Protein AF-0000000087423429 (afdb_homodimer)

Sequence (320 aa):
METHLPKSTPQPPASRRAEEPRLLDHVLVAVASDEDARQTCRVVLESVGSQLGSVTVVTVIPRYRQWSDSLPSDYRLENAYATLHVACGLLEDAGIDVEVSIEQSSNTSRAIHELAERIDASAIIFTPRSANRLVDFLAGDTTWSLVKKSSRPVLVLPLAMETHLPKSTPQPPASRRAEEPRLLDHVLVAVASDEDARQTCRVVLESVGSQLGSVTVVTVIPRYRQWSDSLPSDYRLENAYATLHVACGLLEDAGIDVEVSIEQSSNTSRAIHELAERIDASAIIFTPRSANRLVDFLAGDTTWSLVKKSSRPVLVLPLA

Radius of gyration: 24.64 Å; Cα contacts (8 Å, |Δi|>4): 507; chains: 2; bounding box: 74×77×88 Å

InterPro domains:
  IPR006016 UspA [PF00582] (25-158)
  IPR014729 Rossmann-like alpha/beta/alpha sandwich fold [G3DSA:3.40.50.620] (13-157)

Organism: Persicimonas caeni (NCBI:txid2292766)

Solvent-accessible surface area (backbone atoms only — not comparable to full-atom values): 18146 Å² total; per-residue (Å²): 134,84,78,74,72,77,76,77,70,76,70,71,72,75,67,74,68,78,69,73,79,47,51,41,42,34,26,32,35,54,35,84,38,54,69,45,16,53,52,40,50,50,45,43,49,70,48,43,43,91,62,49,46,33,38,34,40,35,34,66,43,78,43,60,72,84,63,68,80,64,61,75,52,73,60,56,54,48,50,50,51,51,19,49,48,54,34,46,52,58,42,42,74,72,70,39,50,72,46,76,47,81,44,77,28,73,45,59,38,59,51,52,52,53,49,35,58,74,69,60,37,42,20,39,34,37,48,69,76,81,62,85,75,75,86,50,77,61,64,53,67,43,65,50,41,46,57,66,67,28,89,44,37,27,38,35,36,39,79,130,135,82,80,74,72,77,75,78,71,77,69,70,72,76,67,75,68,79,70,73,77,47,52,41,43,34,26,33,35,54,38,84,37,54,71,45,16,54,52,41,50,50,44,42,49,72,47,42,43,91,64,50,46,35,38,35,37,36,36,66,44,77,42,59,79,83,70,73,80,77,77,65,58,56,59,53,46,49,50,50,51,52,19,48,49,54,33,46,50,59,44,44,72,72,68,38,50,72,46,77,47,80,44,79,27,72,45,60,37,57,50,52,52,52,48,34,58,75,70,60,37,41,21,39,34,36,49,68,75,79,64,83,77,76,84,46,77,61,60,54,67,42,66,51,41,46,58,67,67,28,88,43,36,26,38,35,35,38,79,130

pLDDT: mean 81.66, std 21.54, range [35.78, 98.88]

Nearest PDB structures (foldseek):
  4r2l-assembly1_B-2  TM=7.312E-01  e=1.554E-06  Salmonella enterica subsp. enterica serovar Typhimurium str. LT2
  5ahw-assembly2_D  TM=7.612E-01  e=1.659E-06  Mycolicibacterium smegmatis MC2 155
  5ahw-assembly3_E  TM=7.490E-01  e=4.422E-06  Mycolicibacterium smegmatis MC2 155
  3cis-assembly4_G  TM=7.522E-01  e=2.717E-04  Mycobacterium tuberculosis
  2jax-assembly1_A-2  TM=6.619E-01  e=7.243E-04  Mycobacterium tuberculosis H37Rv

Foldseek 3Di:
DPPPPPDDDPDPPPPPPPPPDDLQQEEEEEAEALVQLVQQLVQCCVPCLVPHRAYEYEYEDEDDVVVPPDDPPPVSVVRRVVSVVSNCVSSVVSVHHYHYYYHYYNQGQVRSQVVCVVVVHQEYEGEQDPDPPPPCPVSDPRVCCNPPVHPHHYHYTYGD/DPPPPPDDDPDPPPPPPPPPDDLQQEEEEEAEALVQLVQQLVQCCVPCLVPHRAYEYEYEDEDDVVVPDDDVVVVSVVRRVVSVVNNCVSSVVSVHHYHYYYHYYNQGQVRSQVVCVVVVHQEYEGEQDPDPPPPCPVSDPRVCCNPPVHPHHYHYTYGD

Secondary structure (DSSP, 8-state):
----------------------TTSEEEEE--SHHHHHHHHHHHHHHHGGG--EEEEEEEEE--SSS-SS-S-HHHHHHHHHHHHHHHHHHHHTT-EEEEEEEEES-HHHHHHHHHHHTT-SEEEEPPP---SSS--S--HHHHHHHHS-SS-EEEPPP-/----------------------TTSEEEEE--SHHHHHHHHHHHHHHHGGG--EEEEEEEEE--SS--SSSHHHHHHHHHHHHHHHHHHHHHHTT-EEEEEEEEES-HHHHHHHHHHHTT-SEEEEPPP---SSS--S--HHHHHHHHS-SS-EEEPPP-

Structure (mmCIF, N/CA/C/O backbone):
data_AF-0000000087423429-model_v1
#
loop_
_entity.id
_entity.type
_entity.pdbx_description
1 polymer 'Universal stress protein'
#
loop_
_atom_site.group_PDB
_atom_site.id
_atom_site.type_symbol
_atom_site.label_atom_id
_atom_site.label_alt_id
_atom_site.label_comp_id
_atom_site.label_asym_id
_atom_site.label_entity_id
_atom_site.label_seq_id
_atom_site.pdbx_PDB_ins_code
_atom_site.Cartn_x
_atom_site.Cartn_y
_atom_site.Cartn_z
_atom_site.occupancy
_atom_site.B_iso_or_equiv
_atom_site.auth_seq_id
_atom_site.auth_comp_id
_atom_site.auth_asym_id
_atom_site.auth_atom_id
_atom_site.pdbx_PDB_model_num
ATOM 1 N N . MET A 1 1 ? 39.312 -9.609 58.344 1 35.78 1 MET A N 1
ATOM 2 C CA . MET A 1 1 ? 39.406 -8.953 57.031 1 35.78 1 MET A CA 1
ATOM 3 C C . MET A 1 1 ? 38.344 -9.453 56.062 1 35.78 1 MET A C 1
ATOM 5 O O . MET A 1 1 ? 38.438 -10.578 55.562 1 35.78 1 MET A O 1
ATOM 9 N N . GLU A 1 2 ? 37.094 -9.102 56.312 1 43.5 2 GLU A N 1
ATOM 10 C CA . GLU A 1 2 ? 35.875 -9.531 55.594 1 43.5 2 GLU A CA 1
ATOM 11 C C . GLU A 1 2 ? 35.875 -9.055 54.156 1 43.5 2 GLU A C 1
ATOM 13 O O . GLU A 1 2 ? 36.062 -7.867 53.875 1 43.5 2 GLU A O 1
ATOM 18 N N . THR A 1 3 ? 36.344 -9.852 53.219 1 43.25 3 THR A N 1
ATOM 19 C CA . THR A 1 3 ? 36.375 -9.656 51.75 1 43.25 3 THR A CA 1
ATOM 20 C C . THR A 1 3 ? 34.969 -9.359 51.219 1 43.25 3 THR A C 1
ATOM 22 O O . THR A 1 3 ? 34.062 -10.211 51.312 1 43.25 3 THR A O 1
ATOM 25 N N . HIS A 1 4 ? 34.469 -8.109 51.406 1 42.66 4 HIS A N 1
ATOM 26 C CA . HIS A 1 4 ? 33.219 -7.734 50.75 1 42.66 4 HIS A CA 1
ATOM 27 C C . HIS A 1 4 ? 33.25 -8.016 49.25 1 42.66 4 HIS A C 1
ATOM 29 O O . HIS A 1 4 ? 34.188 -7.566 48.562 1 42.66 4 HIS A O 1
ATOM 35 N N . LEU A 1 5 ? 32.812 -9.188 48.812 1 46.5 5 LEU A N 1
ATOM 36 C CA . LEU A 1 5 ? 32.625 -9.383 47.375 1 46.5 5 LEU A CA 1
ATOM 37 C C . LEU A 1 5 ? 31.922 -8.188 46.75 1 46.5 5 LEU A C 1
ATOM 39 O O . LEU A 1 5 ? 30.953 -7.672 47.281 1 46.5 5 LEU A O 1
ATOM 43 N N . PRO A 1 6 ? 32.656 -7.473 45.844 1 46.06 6 PRO A N 1
ATOM 44 C CA . PRO A 1 6 ? 32.031 -6.297 45.219 1 46.06 6 PRO A CA 1
ATOM 45 C C . PRO A 1 6 ? 30.625 -6.582 44.719 1 46.06 6 PRO A C 1
ATOM 47 O O . PRO A 1 6 ? 30.312 -7.719 44.344 1 46.06 6 PRO A O 1
ATOM 50 N N . LYS A 1 7 ? 29.625 -5.812 45.219 1 44.66 7 LYS A N 1
ATOM 51 C CA . LYS A 1 7 ? 28.25 -5.84 44.719 1 44.66 7 LYS A CA 1
ATOM 52 C C . LYS A 1 7 ? 28.219 -5.852 43.188 1 44.66 7 LYS A C 1
ATOM 54 O O . LYS A 1 7 ? 28.984 -5.129 42.531 1 44.66 7 LYS A O 1
ATOM 59 N N . SER A 1 8 ? 27.75 -7 42.562 1 45 8 SER A N 1
ATOM 60 C CA . SER A 1 8 ? 27.547 -7.07 41.094 1 45 8 SER A CA 1
ATOM 61 C C . SER A 1 8 ? 26.812 -5.832 40.594 1 45 8 SER A C 1
ATOM 63 O O . SER A 1 8 ? 25.859 -5.359 41.219 1 45 8 SER A O 1
ATOM 65 N N . THR A 1 9 ? 27.469 -4.914 39.938 1 47.78 9 THR A N 1
ATOM 66 C CA . THR A 1 9 ? 26.844 -3.779 39.281 1 47.78 9 THR A CA 1
ATOM 67 C C . THR A 1 9 ? 25.594 -4.223 38.5 1 47.78 9 THR A C 1
ATOM 69 O O . THR A 1 9 ? 25.625 -5.215 37.781 1 47.78 9 THR A O 1
ATOM 72 N N . PRO A 1 10 ? 24.438 -3.785 38.969 1 44.25 10 PRO A N 1
ATOM 73 C CA . PRO A 1 10 ? 23.25 -4.168 38.219 1 44.25 10 PRO A CA 1
ATOM 74 C C . PRO A 1 10 ? 23.453 -4.066 36.719 1 44.25 10 PRO A C 1
ATOM 76 O O . PRO A 1 10 ? 24.156 -3.168 36.25 1 44.25 10 PRO A O 1
ATOM 79 N N . GLN A 1 11 ? 23.531 -5.203 36 1 45.66 11 GLN A N 1
ATOM 80 C CA . GLN A 1 11 ? 23.562 -5.152 34.531 1 45.66 11 GLN A CA 1
ATOM 81 C C . GLN A 1 11 ? 22.547 -4.137 34 1 45.66 11 GLN A C 1
ATOM 83 O O . GLN A 1 11 ? 21.438 -4.012 34.531 1 45.66 11 GLN A O 1
ATOM 88 N N . PRO A 1 12 ? 23.062 -3.053 33.375 1 40.84 12 PRO A N 1
ATOM 89 C CA . PRO A 1 12 ? 22.031 -2.162 32.844 1 40.84 12 PRO A CA 1
ATOM 90 C C . PRO A 1 12 ? 20.828 -2.922 32.281 1 40.84 12 PRO A C 1
ATOM 92 O O . PRO A 1 12 ? 20.953 -4.09 31.891 1 40.84 12 PRO A O 1
ATOM 95 N N . PRO A 1 13 ? 19.594 -2.518 32.656 1 38.75 13 PRO A N 1
ATOM 96 C CA . PRO A 1 13 ? 18.453 -3.25 32.094 1 38.75 13 PRO A CA 1
ATOM 97 C C . PRO A 1 13 ? 18.688 -3.678 30.641 1 38.75 13 PRO A C 1
ATOM 99 O O . PRO A 1 13 ? 19.453 -3.027 29.922 1 38.75 13 PRO A O 1
ATOM 102 N N . ALA A 1 14 ? 18.594 -5.004 30.422 1 39.06 14 ALA A N 1
ATOM 103 C CA . ALA A 1 14 ? 18.641 -5.496 29.062 1 39.06 14 ALA A CA 1
ATOM 104 C C . ALA A 1 14 ? 18.125 -4.445 28.078 1 39.06 14 ALA A C 1
ATOM 106 O O . ALA A 1 14 ? 17.109 -3.787 28.344 1 39.06 14 ALA A O 1
ATOM 107 N N . SER A 1 15 ? 18.969 -3.639 27.406 1 38 15 SER A N 1
ATOM 108 C CA . SER A 1 15 ? 18.594 -2.707 26.344 1 38 15 SER A CA 1
ATOM 109 C C . SER A 1 15 ? 17.234 -3.078 25.734 1 38 15 SER A C 1
ATOM 111 O O . SER A 1 15 ? 16.953 -4.258 25.531 1 38 15 SER A O 1
ATOM 113 N N . ARG A 1 16 ? 16.094 -2.498 26.031 1 37.94 16 ARG A N 1
ATOM 114 C CA . ARG A 1 16 ? 14.883 -2.787 25.266 1 37.94 16 ARG A CA 1
ATOM 115 C C . ARG A 1 16 ? 15.219 -3.377 23.906 1 37.94 16 ARG A C 1
ATOM 117 O O . ARG A 1 16 ? 15.977 -2.785 23.141 1 37.94 16 ARG A O 1
ATOM 124 N N . ARG A 1 17 ? 15.586 -4.547 23.734 1 37.22 17 ARG A N 1
ATOM 125 C CA . ARG A 1 17 ? 15.797 -5.098 22.391 1 37.22 17 ARG A CA 1
ATOM 126 C C . ARG A 1 17 ? 15.117 -4.238 21.328 1 37.22 17 ARG A C 1
ATOM 128 O O . ARG A 1 17 ? 13.922 -3.936 21.438 1 37.22 17 ARG A O 1
ATOM 135 N N . ALA A 1 18 ? 15.68 -3.205 20.703 1 45.62 18 ALA A N 1
ATOM 136 C CA . ALA A 1 18 ? 15.18 -2.367 19.625 1 45.62 18 ALA A CA 1
ATOM 137 C C . ALA A 1 18 ? 14 -3.027 18.906 1 45.62 18 ALA A C 1
ATOM 139 O O . ALA A 1 18 ? 14.141 -4.105 18.328 1 45.62 18 ALA A O 1
ATOM 140 N N . GLU A 1 19 ? 12.805 -3.115 19.609 1 59.56 19 GLU A N 1
ATOM 141 C CA . GLU A 1 19 ? 11.594 -3.689 19.031 1 59.56 19 GLU A CA 1
ATOM 142 C C . GLU A 1 19 ? 11.539 -3.457 17.531 1 59.56 19 GLU A C 1
ATOM 144 O O . GLU A 1 19 ? 11.961 -2.406 17.047 1 59.56 19 GLU A O 1
ATOM 149 N N . GLU A 1 20 ? 11.695 -4.426 16.797 1 66.31 20 GLU A N 1
ATOM 150 C CA . GLU A 1 20 ? 11.664 -4.34 15.344 1 66.31 20 GLU A CA 1
ATOM 151 C C . GLU A 1 20 ? 10.5 -3.477 14.867 1 66.31 20 GLU A C 1
ATOM 153 O O . GLU A 1 20 ? 9.375 -3.627 15.344 1 66.31 20 GLU A O 1
ATOM 158 N N . PRO A 1 21 ? 10.883 -2.365 14.336 1 76.19 21 PRO A N 1
ATOM 159 C CA . PRO A 1 21 ? 9.812 -1.501 13.828 1 76.19 21 PRO A CA 1
ATOM 160 C C . PRO A 1 21 ? 8.758 -2.271 13.047 1 76.19 21 PRO A C 1
ATOM 162 O O . PRO A 1 21 ? 9.086 -3.166 12.266 1 76.19 21 PRO A O 1
ATOM 165 N N . ARG A 1 22 ? 7.484 -2.055 13.469 1 89 22 ARG A N 1
ATOM 166 C CA . ARG A 1 22 ? 6.348 -2.666 12.781 1 89 22 ARG A CA 1
ATOM 167 C C . ARG A 1 22 ? 5.758 -1.717 11.742 1 89 22 ARG A C 1
ATOM 169 O O . ARG A 1 22 ? 5.848 -0.496 11.891 1 89 22 ARG A O 1
ATOM 176 N N . LEU A 1 23 ? 5.102 -2.236 10.742 1 94.69 23 LEU A N 1
ATOM 177 C CA . LEU A 1 23 ? 4.535 -1.523 9.602 1 94.69 23 LEU A CA 1
ATOM 178 C C . LEU A 1 23 ? 3.553 -0.45 10.062 1 94.69 23 LEU A C 1
ATOM 180 O O . LEU A 1 23 ? 3.49 0.632 9.477 1 94.69 23 LEU A O 1
ATOM 184 N N . LEU A 1 24 ? 2.832 -0.73 11.234 1 96.81 24 LEU A N 1
ATOM 185 C CA . LEU A 1 24 ? 1.729 0.147 11.609 1 96.81 24 LEU A CA 1
ATOM 186 C C . LEU A 1 24 ? 2.004 0.82 12.953 1 96.81 24 LEU A C 1
ATOM 188 O O . LEU A 1 24 ? 1.072 1.238 13.648 1 96.81 24 LEU A O 1
ATOM 192 N N . ASP A 1 25 ? 3.242 0.95 13.281 1 96.38 25 ASP A N 1
ATOM 193 C CA . ASP A 1 25 ? 3.604 1.552 14.562 1 96.38 25 ASP A CA 1
ATOM 194 C C . ASP A 1 25 ? 3.277 3.045 14.578 1 96.38 25 ASP A C 1
ATOM 196 O O . ASP A 1 25 ? 2.617 3.531 15.5 1 96.38 25 ASP A O 1
ATOM 200 N N . HIS A 1 26 ? 3.807 3.74 13.68 1 97.88 26 HIS A N 1
ATOM 201 C CA . HIS A 1 26 ? 3.521 5.156 13.461 1 97.88 26 HIS A CA 1
ATOM 202 C C . HIS A 1 26 ? 3.332 5.457 11.984 1 97.88 26 HIS A C 1
ATOM 204 O O . HIS A 1 26 ? 4.305 5.5 11.227 1 97.88 26 HIS A O 1
ATOM 210 N N . VAL A 1 27 ? 2.098 5.742 11.656 1 98.56 27 VAL A N 1
ATOM 211 C CA . VAL A 1 27 ? 1.812 5.871 10.227 1 98.56 27 VAL A CA 1
ATOM 212 C C . VAL A 1 27 ? 1.405 7.309 9.914 1 98.56 27 VAL A C 1
ATOM 214 O O . VAL A 1 27 ? 0.917 8.031 10.781 1 98.56 27 VAL A O 1
ATOM 217 N N . LEU A 1 28 ? 1.693 7.684 8.672 1 98.81 28 LEU A N 1
ATOM 218 C CA . LEU A 1 28 ? 1.239 8.953 8.125 1 98.81 28 LEU A CA 1
ATOM 219 C C . LEU A 1 28 ? 0.021 8.758 7.227 1 98.81 28 LEU A C 1
ATOM 221 O O . LEU A 1 28 ? 0.087 8.039 6.23 1 98.81 28 LEU A O 1
ATOM 225 N N . VAL A 1 29 ? -1.052 9.398 7.629 1 98.75 29 VAL A N 1
ATOM 226 C CA . VAL A 1 29 ? -2.281 9.328 6.844 1 98.75 29 VAL A CA 1
ATOM 227 C C . VAL A 1 29 ? -2.51 10.648 6.117 1 98.75 29 VAL A C 1
ATOM 229 O O . VAL A 1 29 ? -2.574 11.703 6.75 1 98.75 29 VAL A O 1
ATOM 232 N N . ALA A 1 30 ? -2.635 10.57 4.812 1 98.19 30 ALA A N 1
ATOM 233 C CA . ALA A 1 30 ? -2.85 11.766 4.008 1 98.19 30 ALA A CA 1
ATOM 234 C C . ALA A 1 30 ? -4.32 11.922 3.631 1 98.19 30 ALA A C 1
ATOM 236 O O . ALA A 1 30 ? -4.934 10.984 3.105 1 98.19 30 ALA A O 1
ATOM 237 N N . VAL A 1 31 ? -4.84 13.102 3.859 1 96.88 31 VAL A N 1
ATOM 238 C CA . VAL A 1 31 ? -6.223 13.406 3.5 1 96.88 31 VAL A CA 1
ATOM 239 C C . VAL A 1 31 ? -6.285 14.766 2.807 1 96.88 31 VAL A C 1
ATOM 241 O O . VAL A 1 31 ? -5.461 15.648 3.074 1 96.88 31 VAL A O 1
ATOM 244 N N . ALA A 1 32 ? -7.316 14.945 1.943 1 92.81 32 ALA A N 1
ATOM 245 C CA . ALA A 1 32 ? -7.312 16.141 1.09 1 92.81 32 ALA A CA 1
ATOM 246 C C . ALA A 1 32 ? -8.539 17 1.348 1 92.81 32 ALA A C 1
ATOM 248 O O . ALA A 1 32 ? -8.555 18.188 1.015 1 92.81 32 ALA A O 1
ATOM 249 N N . SER A 1 33 ? -9.578 16.453 1.822 1 93.88 33 SER A N 1
ATOM 250 C CA . SER A 1 33 ? -10.844 17.141 2.084 1 93.88 33 SER A CA 1
ATOM 251 C C . SER A 1 33 ? -11.594 16.5 3.238 1 93.88 33 SER A C 1
ATOM 253 O O . SER A 1 33 ? -11.219 15.422 3.709 1 93.88 33 SER A O 1
ATOM 255 N N . ASP A 1 34 ? -12.617 17.172 3.672 1 95.88 34 ASP A N 1
ATOM 256 C CA . ASP A 1 34 ? -13.453 16.609 4.727 1 95.88 34 ASP A CA 1
ATOM 257 C C . ASP A 1 34 ? -14.016 15.25 4.316 1 95.88 34 ASP A C 1
ATOM 259 O O . ASP A 1 34 ? -14.008 14.305 5.109 1 95.88 34 ASP A O 1
ATOM 263 N N . GLU A 1 35 ? -14.562 15.188 3.105 1 94 35 GLU A N 1
ATOM 264 C CA . GLU A 1 35 ? -15.109 13.938 2.596 1 94 35 GLU A CA 1
ATOM 265 C C . GLU A 1 35 ? -14.039 12.852 2.531 1 94 35 GLU A C 1
ATOM 267 O O . GLU A 1 35 ? -14.281 11.711 2.934 1 94 35 GLU A O 1
ATOM 272 N N . ASP A 1 36 ? -12.93 13.242 2.086 1 93.94 36 ASP A N 1
ATOM 273 C CA . ASP A 1 36 ? -11.812 12.312 2.014 1 93.94 36 ASP A CA 1
ATOM 274 C C . ASP A 1 36 ? -11.391 11.852 3.408 1 93.94 36 ASP A C 1
ATOM 276 O O . ASP A 1 36 ? -11.094 10.672 3.613 1 93.94 36 ASP A O 1
ATOM 280 N N . ALA A 1 37 ? -11.336 12.758 4.297 1 96.69 37 ALA A N 1
ATOM 281 C CA . ALA A 1 37 ? -10.977 12.43 5.676 1 96.69 37 ALA A CA 1
ATOM 282 C C . ALA A 1 37 ? -11.938 11.398 6.262 1 96.69 37 ALA A C 1
ATOM 284 O O . ALA A 1 37 ? -11.508 10.422 6.879 1 96.69 37 ALA A O 1
ATOM 285 N N . ARG A 1 38 ? -13.195 11.586 6.09 1 96.75 38 ARG A N 1
ATOM 286 C CA . ARG A 1 38 ? -14.195 10.648 6.605 1 96.75 38 ARG A CA 1
ATOM 287 C C . ARG A 1 38 ? -14.023 9.266 5.988 1 96.75 38 ARG A C 1
ATOM 289 O O . ARG A 1 38 ? -14.008 8.258 6.699 1 96.75 38 ARG A O 1
ATOM 296 N N . GLN A 1 39 ? -13.867 9.305 4.723 1 94.38 39 GLN A N 1
ATOM 297 C CA . GLN A 1 39 ? -13.742 8.031 4.012 1 94.38 39 GLN A CA 1
ATOM 298 C C . GLN A 1 39 ? -12.453 7.309 4.398 1 94.38 39 GLN A C 1
ATOM 300 O O . GLN A 1 39 ? -12.477 6.117 4.707 1 94.38 39 GLN A O 1
ATOM 305 N N . THR A 1 40 ? -11.383 8.023 4.34 1 96.56 40 THR A N 1
ATOM 306 C CA . THR A 1 40 ? -10.078 7.434 4.629 1 96.56 40 THR A CA 1
ATOM 307 C C . THR A 1 40 ? -10.016 6.93 6.066 1 96.56 40 THR A C 1
ATOM 309 O O . THR A 1 40 ? -9.602 5.797 6.316 1 96.56 40 THR A O 1
ATOM 312 N N . CYS A 1 41 ? -10.484 7.707 7.008 1 97.56 41 CYS A N 1
ATOM 313 C CA . CYS A 1 41 ? -10.414 7.305 8.406 1 97.56 41 CYS A CA 1
ATOM 314 C C . CYS A 1 41 ? -11.328 6.113 8.68 1 97.56 41 CYS A C 1
ATOM 316 O O . CYS A 1 41 ? -10.977 5.223 9.461 1 97.56 41 CYS A O 1
ATOM 318 N N . ARG A 1 42 ? -12.445 6.09 8.062 1 96 42 ARG A N 1
ATOM 319 C CA . ARG A 1 42 ? -13.328 4.934 8.211 1 96 42 ARG A CA 1
ATOM 320 C C . ARG A 1 42 ? -12.633 3.656 7.746 1 96 42 ARG A C 1
ATOM 322 O O . ARG A 1 42 ? -12.648 2.646 8.453 1 96 42 ARG A O 1
ATOM 329 N N . VAL A 1 43 ? -12.07 3.695 6.594 1 95.31 43 VAL A N 1
ATOM 330 C CA . VAL A 1 43 ? -11.445 2.494 6.043 1 95.31 43 VAL A CA 1
ATOM 331 C C . VAL A 1 43 ? -10.195 2.145 6.848 1 95.31 43 VAL A C 1
ATOM 333 O O . VAL A 1 43 ? -9.883 0.967 7.039 1 95.31 43 VAL A O 1
ATOM 336 N N . VAL A 1 44 ? -9.461 3.139 7.293 1 97.12 44 VAL A N 1
ATOM 337 C CA . VAL A 1 44 ? -8.328 2.893 8.172 1 97.12 44 VAL A CA 1
ATOM 338 C C . VAL A 1 44 ? -8.789 2.107 9.398 1 97.12 44 VAL A C 1
ATOM 340 O O . VAL A 1 44 ? -8.188 1.091 9.758 1 97.12 44 VAL A O 1
ATOM 343 N N . LEU A 1 45 ? -9.836 2.549 10.008 1 96.25 45 LEU A N 1
ATOM 344 C CA . LEU A 1 45 ? -10.336 1.91 11.219 1 96.25 45 LEU A CA 1
ATOM 345 C C . LEU A 1 45 ? -10.836 0.5 10.922 1 96.25 45 LEU A C 1
ATOM 347 O O . LEU A 1 45 ? -10.609 -0.421 11.711 1 96.25 45 LEU A O 1
ATOM 351 N N . GLU A 1 46 ? -11.461 0.34 9.789 1 93.12 46 GLU A N 1
ATOM 352 C CA . GLU A 1 46 ? -11.984 -0.964 9.398 1 93.12 46 GLU A CA 1
ATOM 353 C C . GLU A 1 46 ? -10.859 -1.93 9.039 1 93.12 46 GLU A C 1
ATOM 355 O O . GLU A 1 46 ? -10.953 -3.129 9.312 1 93.12 46 GLU A O 1
ATOM 360 N N . SER A 1 47 ? -9.836 -1.412 8.477 1 93.62 47 SER A N 1
ATOM 361 C CA . SER A 1 47 ? -8.812 -2.268 7.887 1 93.62 47 SER A CA 1
ATOM 362 C C . SER A 1 47 ? -7.672 -2.52 8.867 1 93.62 47 SER A C 1
ATOM 364 O O . SER A 1 47 ? -7.129 -3.625 8.922 1 93.62 47 SER A O 1
ATOM 366 N N . VAL A 1 48 ? -7.312 -1.428 9.633 1 94.88 48 VAL A N 1
ATOM 367 C CA . VAL A 1 48 ? -6.082 -1.599 10.391 1 94.88 48 VAL A CA 1
ATOM 368 C C . VAL A 1 48 ? -6.23 -0.95 11.766 1 94.88 48 VAL A C 1
ATOM 370 O O . VAL A 1 48 ? -5.266 -0.87 12.531 1 94.88 48 VAL A O 1
ATOM 373 N N . GLY A 1 49 ? -7.332 -0.526 12.117 1 94.12 49 GLY A N 1
ATOM 374 C CA . GLY A 1 49 ? -7.539 0.254 13.328 1 94.12 49 GLY A CA 1
ATOM 375 C C . GLY A 1 49 ? -6.977 -0.41 14.57 1 94.12 49 GLY A C 1
ATOM 376 O O . GLY A 1 49 ? -6.293 0.234 15.367 1 94.12 49 GLY A O 1
ATOM 377 N N . SER A 1 50 ? -7.168 -1.679 14.695 1 91.81 50 SER A N 1
ATOM 378 C CA . SER A 1 50 ? -6.785 -2.41 15.898 1 91.81 50 SER A CA 1
ATOM 379 C C . SER A 1 50 ? -5.285 -2.682 15.93 1 91.81 50 SER A C 1
ATOM 381 O O . SER A 1 50 ? -4.738 -3.062 16.969 1 91.81 50 SER A O 1
ATOM 383 N N . GLN A 1 51 ? -4.719 -2.445 14.859 1 93.75 51 GLN A N 1
ATOM 384 C CA . GLN A 1 51 ? -3.299 -2.758 14.742 1 93.75 51 GLN A CA 1
ATOM 385 C C . GLN A 1 51 ? -2.453 -1.489 14.789 1 93.75 51 GLN A C 1
ATOM 387 O O . GLN A 1 51 ? -1.223 -1.559 14.836 1 93.75 51 GLN A O 1
ATOM 392 N N . LEU A 1 52 ? -3.092 -0.356 14.805 1 95.19 52 LEU A N 1
ATOM 393 C CA . LEU A 1 52 ? -2.383 0.911 14.656 1 95.19 52 LEU A CA 1
ATOM 394 C C . LEU A 1 52 ? -1.76 1.338 15.984 1 95.19 52 LEU A C 1
ATOM 396 O O . LEU A 1 52 ? -2.385 1.209 17.031 1 95.19 52 LEU A O 1
ATOM 400 N N . GLY A 1 53 ? -0.519 1.78 15.938 1 95.81 53 GLY A N 1
ATOM 401 C CA . GLY A 1 53 ? 0.069 2.463 17.078 1 95.81 53 GLY A CA 1
ATOM 402 C C . GLY A 1 53 ? -0.351 3.918 17.188 1 95.81 53 GLY A C 1
ATOM 403 O O . GLY A 1 53 ? -1.369 4.23 17.797 1 95.81 53 GLY A O 1
ATOM 404 N N . SER A 1 54 ? 0.356 4.785 16.484 1 97.81 54 SER A N 1
ATOM 405 C CA . SER A 1 54 ? 0.018 6.203 16.422 1 97.81 54 SER A CA 1
ATOM 406 C C . SER A 1 54 ? -0.13 6.676 14.984 1 97.81 54 SER A C 1
ATOM 408 O O . SER A 1 54 ? 0.375 6.035 14.062 1 97.81 54 SER A O 1
ATOM 410 N N . VAL A 1 55 ? -0.827 7.793 14.883 1 98.62 55 VAL A N 1
ATOM 411 C CA . VAL A 1 55 ? -1.117 8.289 13.539 1 98.62 55 VAL A CA 1
ATOM 412 C C . VAL A 1 55 ? -0.798 9.781 13.461 1 98.62 55 VAL A C 1
ATOM 414 O O . VAL A 1 55 ? -1.126 10.539 14.383 1 98.62 55 VAL A O 1
ATOM 417 N N . THR A 1 56 ? -0.111 10.164 12.461 1 98.88 56 THR A N 1
ATOM 418 C CA . THR A 1 56 ? -0.078 11.555 12.039 1 98.88 56 THR A CA 1
ATOM 419 C C . THR A 1 56 ? -0.935 11.758 10.789 1 98.88 56 THR A C 1
ATOM 421 O O . THR A 1 56 ? -0.754 11.07 9.789 1 98.88 56 THR A O 1
ATOM 424 N N . VAL A 1 57 ? -1.87 12.688 10.883 1 98.88 57 VAL A N 1
ATOM 425 C CA . VAL A 1 57 ? -2.691 13.031 9.727 1 98.88 57 VAL A CA 1
ATOM 426 C C . VAL A 1 57 ? -2.164 14.312 9.086 1 98.88 57 VAL A C 1
ATOM 428 O O . VAL A 1 57 ? -1.87 15.289 9.781 1 98.88 57 VAL A O 1
ATOM 431 N N . VAL A 1 58 ? -2.088 14.234 7.719 1 98.69 58 VAL A N 1
ATOM 432 C CA . VAL A 1 58 ? -1.548 15.406 7.043 1 98.69 58 VAL A CA 1
ATOM 433 C C . VAL A 1 58 ? -2.496 15.844 5.934 1 98.69 58 VAL A C 1
ATOM 435 O O . VAL A 1 58 ? -3.102 15.008 5.258 1 98.69 58 VAL A O 1
ATOM 438 N N . THR A 1 59 ? -2.652 17.078 5.75 1 97.88 59 THR A N 1
ATOM 439 C CA . THR A 1 59 ? -3.232 17.703 4.562 1 97.88 59 THR A CA 1
ATOM 440 C C . THR A 1 59 ? -2.268 18.719 3.961 1 97.88 59 THR A C 1
ATOM 442 O O . THR A 1 59 ? -1.531 19.391 4.688 1 97.88 59 THR A O 1
ATOM 445 N N . VAL A 1 60 ? -2.258 18.797 2.648 1 95.75 60 VAL A N 1
ATOM 446 C CA . VAL A 1 60 ? -1.33 19.672 1.945 1 95.75 60 VAL A CA 1
ATOM 447 C C . VAL A 1 60 ? -2.1 20.812 1.268 1 95.75 60 VAL A C 1
ATOM 449 O O . VAL A 1 60 ? -3.037 20.562 0.505 1 95.75 60 VAL A O 1
ATOM 452 N N . ILE A 1 61 ? -1.731 22 1.557 1 93.06 61 ILE A N 1
ATOM 453 C CA . ILE A 1 61 ? -2.279 23.172 0.893 1 93.06 61 ILE A CA 1
ATOM 454 C C . ILE A 1 61 ? -1.399 23.547 -0.297 1 93.06 61 ILE A C 1
ATOM 456 O O . ILE A 1 61 ? -0.196 23.781 -0.143 1 93.06 61 ILE A O 1
ATOM 460 N N . PRO A 1 62 ? -1.991 23.578 -1.539 1 86.06 62 PRO A N 1
ATOM 461 C CA . PRO A 1 62 ? -1.187 23.969 -2.699 1 86.06 62 PRO A CA 1
ATOM 462 C C . PRO A 1 62 ? -0.633 25.391 -2.58 1 86.06 62 PRO A C 1
ATOM 464 O O . PRO A 1 62 ? -1.328 26.297 -2.098 1 86.06 62 PRO A O 1
ATOM 467 N N . ARG A 1 63 ? 0.687 25.453 -2.869 1 79.69 63 ARG A N 1
ATOM 468 C CA . ARG A 1 63 ? 1.34 26.75 -2.959 1 79.69 63 ARG A CA 1
ATOM 469 C C . ARG A 1 63 ? 1.506 27.188 -4.414 1 79.69 63 ARG A C 1
ATOM 471 O O . ARG A 1 63 ? 1.961 26.406 -5.25 1 79.69 63 ARG A O 1
ATOM 478 N N . TYR A 1 64 ? 0.625 28 -4.953 1 63.38 64 TYR A N 1
ATOM 479 C CA . TYR A 1 64 ? 0.862 28.516 -6.301 1 63.38 64 TYR A CA 1
ATOM 480 C C . TYR A 1 64 ? 1.882 29.641 -6.281 1 63.38 64 TYR A C 1
ATOM 482 O O . TYR A 1 64 ? 1.863 30.5 -5.387 1 63.38 64 TYR A O 1
ATOM 490 N N . ARG A 1 65 ? 3.209 29.359 -6.871 1 56.44 65 ARG A N 1
ATOM 491 C CA . ARG A 1 65 ? 4.25 30.375 -6.996 1 56.44 65 ARG A CA 1
ATOM 492 C C . ARG A 1 65 ? 3.645 31.75 -7.297 1 56.44 65 ARG A C 1
ATOM 494 O O . ARG A 1 65 ? 4.168 32.781 -6.852 1 56.44 65 ARG A O 1
ATOM 501 N N . GLN A 1 66 ? 2.898 31.703 -8.453 1 52.38 66 GLN A N 1
ATOM 502 C CA . GLN A 1 66 ? 2.645 33.062 -8.93 1 52.38 66 GLN A CA 1
ATOM 503 C C . GLN A 1 66 ? 1.978 33.906 -7.852 1 52.38 66 GLN A C 1
ATOM 505 O O . GLN A 1 66 ? 1.806 35.125 -8.023 1 52.38 66 GLN A O 1
ATOM 510 N N . TRP A 1 67 ? 0.965 33.406 -7.262 1 48.03 67 TRP A N 1
ATOM 511 C CA . TRP A 1 67 ? 0.344 34.375 -6.359 1 48.03 67 TRP A CA 1
ATOM 512 C C . TRP A 1 67 ? 1.138 34.5 -5.062 1 48.03 67 TRP A C 1
ATOM 514 O O . TRP A 1 67 ? 1.201 33.531 -4.277 1 48.03 67 TRP A O 1
ATOM 524 N N . SER A 1 68 ? 2.469 34.938 -5.219 1 46.03 68 SER A N 1
ATOM 525 C CA . SER A 1 68 ? 3.494 35.25 -4.234 1 46.03 68 SER A CA 1
ATOM 526 C C . SER A 1 68 ? 2.896 35.406 -2.84 1 46.03 68 SER A C 1
ATOM 528 O O . SER A 1 68 ? 3.434 34.844 -1.872 1 46.03 68 SER A O 1
ATOM 530 N N . ASP A 1 69 ? 2.51 36.688 -2.557 1 44.59 69 ASP A N 1
ATOM 531 C CA . ASP A 1 69 ? 2.354 37.406 -1.293 1 44.59 69 ASP A CA 1
ATOM 532 C C . ASP A 1 69 ? 1.211 36.844 -0.468 1 44.59 69 ASP A C 1
ATOM 534 O O . ASP A 1 69 ? 0.881 37.344 0.602 1 44.59 69 ASP A O 1
ATOM 538 N N . SER A 1 70 ? 0.091 36.344 -1.218 1 47.41 70 SER A N 1
ATOM 539 C CA . SER A 1 70 ? -1.047 36.281 -0.305 1 47.41 70 SER A CA 1
ATOM 540 C C . SER A 1 70 ? -1.002 35.031 0.564 1 47.41 70 SER A C 1
ATOM 542 O O . SER A 1 70 ? -0.626 33.969 0.094 1 47.41 70 SER A O 1
ATOM 544 N N . LEU A 1 71 ? -0.658 35.062 1.787 1 49.94 71 LEU A N 1
ATOM 545 C CA . LEU A 1 71 ? -0.931 34.125 2.869 1 49.94 71 LEU A CA 1
ATOM 546 C C . LEU A 1 71 ? -1.964 33.094 2.439 1 49.94 71 LEU A C 1
ATOM 548 O O . LEU A 1 71 ? -2.842 33.375 1.625 1 49.94 71 LEU A O 1
ATOM 552 N N . PRO A 1 72 ? -1.548 31.734 2.291 1 55.56 72 PRO A N 1
ATOM 553 C CA . PRO A 1 72 ? -2.713 30.859 2.104 1 55.56 72 PRO A CA 1
ATOM 554 C C . PRO A 1 72 ? -4.016 31.516 2.553 1 55.56 72 PRO A C 1
ATOM 556 O O . PRO A 1 72 ? -4.059 32.156 3.607 1 55.56 72 PRO A O 1
ATOM 559 N N . SER A 1 73 ? -4.902 31.906 1.538 1 62.66 73 SER A N 1
ATOM 560 C CA . SER A 1 73 ? -6.113 32.594 1.981 1 62.66 73 SER A CA 1
ATOM 561 C C . SER A 1 73 ? -6.676 31.953 3.248 1 62.66 73 SER A C 1
ATOM 563 O O . SER A 1 73 ? -6.488 30.766 3.486 1 62.66 73 SER A O 1
ATOM 565 N N . ASP A 1 74 ? -6.816 32.781 4.348 1 74.75 74 ASP A N 1
ATOM 566 C CA . ASP A 1 74 ? -7.52 32.438 5.586 1 74.75 74 ASP A CA 1
ATOM 567 C C . ASP A 1 74 ? -8.531 31.328 5.367 1 74.75 74 ASP A C 1
ATOM 569 O O . ASP A 1 74 ? -8.68 30.453 6.215 1 74.75 74 ASP A O 1
ATOM 573 N N . TYR A 1 75 ? -8.883 31.25 4.039 1 83.88 75 TYR A N 1
ATOM 574 C CA . TYR A 1 75 ? -9.93 30.266 3.773 1 83.88 75 TYR A CA 1
ATOM 575 C C . TYR A 1 75 ? -9.336 28.875 3.584 1 83.88 75 TYR A C 1
ATOM 577 O O . TYR A 1 75 ? -9.891 27.891 4.074 1 83.88 75 TYR A O 1
ATOM 585 N N . ARG A 1 76 ? -8.148 28.75 2.943 1 88.56 76 ARG A N 1
ATOM 586 C CA . ARG A 1 76 ? -7.531 27.453 2.721 1 88.56 76 ARG A CA 1
ATOM 587 C C . ARG A 1 76 ? -7.035 26.844 4.031 1 88.56 76 ARG A C 1
ATOM 589 O O . ARG A 1 76 ? -7.125 25.641 4.242 1 88.56 76 ARG A O 1
ATOM 596 N N . LEU A 1 77 ? -6.516 27.672 4.781 1 91.06 77 LEU A N 1
ATOM 597 C CA . LEU A 1 77 ? -6.059 27.234 6.09 1 91.06 77 LEU A CA 1
ATOM 598 C C . LEU A 1 77 ? -7.234 26.766 6.945 1 91.06 77 LEU A C 1
ATOM 600 O O . LEU A 1 77 ? -7.148 25.75 7.629 1 91.06 77 LEU A O 1
ATOM 604 N N . GLU A 1 78 ? -8.258 27.516 6.887 1 92.88 78 GLU A N 1
ATOM 605 C CA . GLU A 1 78 ? -9.461 27.141 7.621 1 92.88 78 GLU A CA 1
ATOM 606 C C . GLU A 1 78 ? -9.992 25.797 7.152 1 92.88 78 GLU A C 1
ATOM 608 O O . GLU A 1 78 ? -10.398 24.969 7.965 1 92.88 78 GLU A O 1
ATOM 613 N N . ASN A 1 79 ? -10.023 25.594 5.906 1 94.19 79 ASN A N 1
ATOM 614 C CA . ASN A 1 79 ? -10.484 24.312 5.355 1 94.19 79 ASN A CA 1
ATOM 615 C C . ASN A 1 79 ? -9.578 23.172 5.785 1 94.19 79 ASN A C 1
ATOM 617 O O . ASN A 1 79 ? -10.062 22.078 6.09 1 94.19 79 ASN A O 1
ATOM 621 N N . ALA A 1 80 ? -8.305 23.438 5.746 1 96.25 80 ALA A N 1
ATOM 622 C CA . ALA A 1 80 ? -7.355 22.422 6.18 1 96.25 80 ALA A CA 1
ATOM 623 C C . ALA A 1 80 ? -7.594 22.031 7.637 1 96.25 80 ALA A C 1
ATOM 625 O O . ALA A 1 80 ? -7.59 20.844 7.977 1 96.25 80 ALA A O 1
ATOM 626 N N . TYR A 1 81 ? -7.816 23.047 8.477 1 96.44 81 TYR A N 1
ATOM 627 C CA . TYR A 1 81 ? -8.102 22.781 9.883 1 96.44 81 TYR A CA 1
ATOM 628 C C . TYR A 1 81 ? -9.375 21.953 10.039 1 96.44 81 TYR A C 1
ATOM 630 O O . TYR A 1 81 ? -9.422 21.031 10.844 1 96.44 81 TYR A O 1
ATOM 638 N N . ALA A 1 82 ? -10.359 22.312 9.281 1 97.5 82 ALA A N 1
ATOM 639 C CA . ALA A 1 82 ? -11.625 21.578 9.344 1 97.5 82 ALA A CA 1
ATOM 640 C C . ALA A 1 82 ? -11.422 20.125 8.945 1 97.5 82 ALA A C 1
ATOM 642 O O . ALA A 1 82 ? -11.922 19.219 9.617 1 97.5 82 ALA A O 1
ATOM 643 N N . THR A 1 83 ? -10.719 19.922 7.898 1 97.44 83 THR A N 1
ATOM 644 C CA . THR A 1 83 ? -10.422 18.578 7.418 1 97.44 83 THR A CA 1
ATOM 645 C C . THR A 1 83 ? -9.703 17.766 8.492 1 97.44 83 THR A C 1
ATOM 647 O O . THR A 1 83 ? -10.078 16.609 8.766 1 97.44 83 THR A O 1
ATOM 650 N N . LEU A 1 84 ? -8.711 18.344 9.125 1 98.44 84 LEU A N 1
ATOM 651 C CA . LEU A 1 84 ? -7.93 17.641 10.141 1 98.44 84 LEU A CA 1
ATOM 652 C C . LEU A 1 84 ? -8.758 17.391 11.391 1 98.44 84 LEU A C 1
ATOM 654 O O . LEU A 1 84 ? -8.586 16.375 12.062 1 98.44 84 LEU A O 1
ATOM 658 N N . HIS A 1 85 ? -9.609 18.312 11.688 1 98.06 85 HIS A N 1
ATOM 659 C CA . HIS A 1 85 ? -10.492 18.125 12.828 1 98.06 85 HIS A CA 1
ATOM 660 C C . HIS A 1 85 ? -11.391 16.906 12.641 1 98.06 85 HIS A C 1
ATOM 662 O O . HIS A 1 85 ? -11.586 16.125 13.57 1 98.06 85 HIS A O 1
ATOM 668 N N . VAL A 1 86 ? -11.922 16.766 11.469 1 98.19 86 VAL A N 1
ATOM 669 C CA . VAL A 1 86 ? -12.758 15.625 11.148 1 98.19 86 VAL A CA 1
ATOM 670 C C . VAL A 1 86 ? -11.961 14.328 11.32 1 98.19 86 VAL A C 1
ATOM 672 O O . VAL A 1 86 ? -12.414 13.406 12 1 98.19 86 VAL A O 1
ATOM 675 N N . ALA A 1 87 ? -10.805 14.273 10.766 1 98.5 87 ALA A N 1
ATOM 676 C CA . ALA A 1 87 ? -9.969 13.078 10.828 1 98.5 87 ALA A CA 1
ATOM 677 C C . ALA A 1 87 ? -9.586 12.75 12.266 1 98.5 87 ALA A C 1
ATOM 679 O O . ALA A 1 87 ? -9.695 11.602 12.703 1 98.5 87 ALA A O 1
ATOM 680 N N . CYS A 1 88 ? -9.156 13.758 12.961 1 97.88 88 CYS A N 1
ATOM 681 C CA . CYS A 1 88 ? -8.734 13.586 14.344 1 97.88 88 CYS A CA 1
ATOM 682 C C . CYS A 1 88 ? -9.875 13.062 15.203 1 97.88 88 CYS A C 1
ATOM 684 O O . CYS A 1 88 ? -9.688 12.141 16 1 97.88 88 CYS A O 1
ATOM 686 N N . GLY A 1 89 ? -10.961 13.648 15.039 1 97.88 89 GLY A N 1
ATOM 687 C CA . GLY A 1 89 ? -12.117 13.203 15.812 1 97.88 89 GLY A CA 1
ATOM 688 C C . GLY A 1 89 ? -12.438 11.734 15.609 1 97.88 89 GLY A C 1
ATOM 689 O O . GLY A 1 89 ? -12.648 11.008 16.578 1 97.88 89 GLY A O 1
ATOM 690 N N . LEU A 1 90 ? -12.453 11.281 14.422 1 97.94 90 LEU A N 1
ATOM 691 C CA . LEU A 1 90 ? -12.789 9.898 14.086 1 97.94 90 LEU A CA 1
ATOM 692 C C . LEU A 1 90 ? -11.75 8.938 14.656 1 97.94 90 LEU A C 1
ATOM 694 O O . LEU A 1 90 ? -12.102 7.902 15.227 1 97.94 90 LEU A O 1
ATOM 698 N N . LEU A 1 91 ? -10.516 9.273 14.531 1 98.25 91 LEU A N 1
ATOM 699 C CA . LEU A 1 91 ? -9.438 8.375 14.953 1 98.25 91 LEU A CA 1
ATOM 700 C C . LEU A 1 91 ? -9.305 8.375 16.469 1 98.25 91 LEU A C 1
ATOM 702 O O . LEU A 1 91 ? -9.117 7.316 17.078 1 98.25 91 LEU A O 1
ATOM 706 N N . GLU A 1 92 ? -9.453 9.531 17.078 1 97.94 92 GLU A N 1
ATOM 707 C CA . GLU A 1 92 ? -9.352 9.617 18.531 1 97.94 92 GLU A CA 1
ATOM 708 C C . GLU A 1 92 ? -10.523 8.906 19.203 1 97.94 92 GLU A C 1
ATOM 710 O O . GLU A 1 92 ? -10.359 8.305 20.266 1 97.94 92 GLU A O 1
ATOM 715 N N . ASP A 1 93 ? -11.625 9 18.594 1 97.25 93 ASP A N 1
ATOM 716 C CA . ASP A 1 93 ? -12.797 8.297 19.125 1 97.25 93 ASP A CA 1
ATOM 717 C C . ASP A 1 93 ? -12.555 6.789 19.156 1 97.25 93 ASP A C 1
ATOM 719 O O . ASP A 1 93 ? -13.156 6.086 19.984 1 97.25 93 ASP A O 1
ATOM 723 N N . ALA A 1 94 ? -11.719 6.34 18.344 1 96.69 94 ALA A N 1
ATOM 724 C CA . ALA A 1 94 ? -11.398 4.914 18.297 1 96.69 94 ALA A CA 1
ATOM 725 C C . ALA A 1 94 ? -10.227 4.582 19.219 1 96.69 94 ALA A C 1
ATOM 727 O O . ALA A 1 94 ? -9.742 3.445 19.219 1 96.69 94 ALA A O 1
ATOM 728 N N . GLY A 1 95 ? -9.68 5.578 19.875 1 97.25 95 GLY A N 1
ATOM 729 C CA . GLY A 1 95 ? -8.625 5.352 20.844 1 97.25 95 GLY A CA 1
ATOM 730 C C . GLY A 1 95 ? -7.234 5.445 20.25 1 97.25 95 GLY A C 1
ATOM 731 O O . GLY A 1 95 ? -6.27 4.965 20.844 1 97.25 95 GLY A O 1
ATOM 732 N N . ILE A 1 96 ? -7.137 5.996 19.141 1 97.69 96 ILE A N 1
ATOM 733 C CA . ILE A 1 96 ? -5.844 6.098 18.469 1 97.69 96 ILE A CA 1
ATOM 734 C C . ILE A 1 96 ? -5.18 7.426 18.844 1 97.69 96 ILE A C 1
ATOM 736 O O . ILE A 1 96 ? -5.84 8.461 18.891 1 97.69 96 ILE A O 1
ATOM 740 N N . ASP A 1 97 ? -3.883 7.395 19.109 1 98.06 97 ASP A N 1
ATOM 741 C CA . ASP A 1 97 ? -3.094 8.609 19.297 1 98.06 97 ASP A CA 1
ATOM 742 C C . ASP A 1 97 ? -2.871 9.336 17.984 1 98.06 97 ASP A C 1
ATOM 744 O O . ASP A 1 97 ? -2.311 8.773 17.031 1 98.06 97 ASP A O 1
ATOM 748 N N . VAL A 1 98 ? -3.283 10.641 17.984 1 98.44 98 VAL A N 1
ATOM 749 C CA . VAL A 1 98 ? -3.281 11.328 16.703 1 98.44 98 VAL A CA 1
ATOM 750 C C . VAL A 1 98 ? -2.535 12.656 16.812 1 98.44 98 VAL A C 1
ATOM 752 O O . VAL A 1 98 ? -2.746 13.406 17.766 1 98.44 98 VAL A O 1
ATOM 755 N N . GLU A 1 99 ? -1.663 12.891 15.922 1 98.56 99 GLU A N 1
ATOM 756 C CA . GLU A 1 99 ? -1.104 14.203 15.625 1 98.56 99 GLU A CA 1
ATOM 757 C C . GLU A 1 99 ? -1.533 14.688 14.242 1 98.56 99 GLU A C 1
ATOM 759 O O . GLU A 1 99 ? -1.944 13.891 13.398 1 98.56 99 GLU A O 1
ATOM 764 N N . VAL A 1 100 ? -1.46 16.016 14.094 1 98.5 100 VAL A N 1
ATOM 765 C CA . VAL A 1 100 ? -1.881 16.547 12.805 1 98.5 100 VAL A CA 1
ATOM 766 C C . VAL A 1 100 ? -0.799 17.469 12.25 1 98.5 100 VAL A C 1
ATOM 768 O O . VAL A 1 100 ? -0.015 18.047 13.008 1 98.5 100 VAL A O 1
ATOM 771 N N . SER A 1 101 ? -0.763 17.562 10.953 1 98.38 101 SER A N 1
ATOM 772 C CA . SER A 1 101 ? 0.161 18.469 10.281 1 98.38 101 SER A CA 1
ATOM 773 C C . SER A 1 101 ? -0.484 19.094 9.047 1 98.38 101 SER A C 1
ATOM 775 O O . SER A 1 101 ? -1.214 18.422 8.312 1 98.38 101 SER A O 1
ATOM 777 N N . ILE A 1 102 ? -0.231 20.359 8.867 1 97.62 102 ILE A N 1
ATOM 778 C CA . ILE A 1 102 ? -0.55 21.047 7.625 1 97.62 102 ILE A CA 1
ATOM 779 C C . ILE A 1 102 ? 0.738 21.422 6.891 1 97.62 102 ILE A C 1
ATOM 781 O O . ILE A 1 102 ? 1.609 22.094 7.449 1 97.62 102 ILE A O 1
ATOM 785 N N . GLU A 1 103 ? 0.814 20.906 5.703 1 96.44 103 GLU A N 1
ATOM 786 C CA . GLU A 1 103 ? 1.965 21.25 4.867 1 96.44 103 GLU A CA 1
ATOM 787 C C . GLU A 1 103 ? 1.562 22.156 3.717 1 96.44 103 GLU A C 1
ATOM 789 O O . GLU A 1 103 ? 0.429 22.094 3.234 1 96.44 103 GLU A O 1
ATOM 794 N N . GLN A 1 104 ? 2.451 23.047 3.398 1 92.88 104 GLN A N 1
ATOM 795 C CA . GLN A 1 104 ? 2.277 23.891 2.215 1 92.88 104 GLN A CA 1
ATOM 796 C C . GLN A 1 104 ? 3.332 23.562 1.158 1 92.88 104 GLN A C 1
ATOM 798 O O . GLN A 1 104 ? 4.531 23.562 1.453 1 92.88 104 GLN A O 1
ATOM 803 N N . SER A 1 105 ? 2.818 23.25 0.01 1 91.62 105 SER A N 1
ATOM 804 C CA . SER A 1 105 ? 3.744 22.859 -1.049 1 91.62 105 SER A CA 1
ATOM 805 C C . SER A 1 105 ? 3.078 22.922 -2.418 1 91.62 105 SER A C 1
ATOM 807 O O . SER A 1 105 ? 1.857 22.781 -2.529 1 91.62 105 SER A O 1
ATOM 809 N N . SER A 1 106 ? 3.865 23.219 -3.428 1 89.75 106 SER A N 1
ATOM 810 C CA . SER A 1 106 ? 3.381 23.125 -4.801 1 89.75 106 SER A CA 1
ATOM 811 C C . SER A 1 106 ? 3.369 21.688 -5.289 1 89.75 106 SER A C 1
ATOM 813 O O . SER A 1 106 ? 2.771 21.375 -6.324 1 89.75 106 SER A O 1
ATOM 815 N N . ASN A 1 107 ? 4.027 20.828 -4.621 1 91.19 107 ASN A N 1
ATOM 816 C CA . ASN A 1 107 ? 4.082 19.391 -4.906 1 91.19 107 ASN A CA 1
ATOM 817 C C . ASN A 1 107 ? 3.584 18.562 -3.725 1 91.19 107 ASN A C 1
ATOM 819 O O . ASN A 1 107 ? 4.324 18.344 -2.766 1 91.19 107 ASN A O 1
ATOM 823 N N . THR A 1 108 ? 2.434 18.109 -3.838 1 92.75 108 THR A N 1
ATOM 824 C CA . THR A 1 108 ? 1.755 17.453 -2.734 1 92.75 108 THR A CA 1
ATOM 825 C C . THR A 1 108 ? 2.496 16.172 -2.332 1 92.75 108 THR A C 1
ATOM 827 O O . THR A 1 108 ? 2.783 15.961 -1.152 1 92.75 108 THR A O 1
ATOM 830 N N . SER A 1 109 ? 2.852 15.359 -3.273 1 93.19 109 SER A N 1
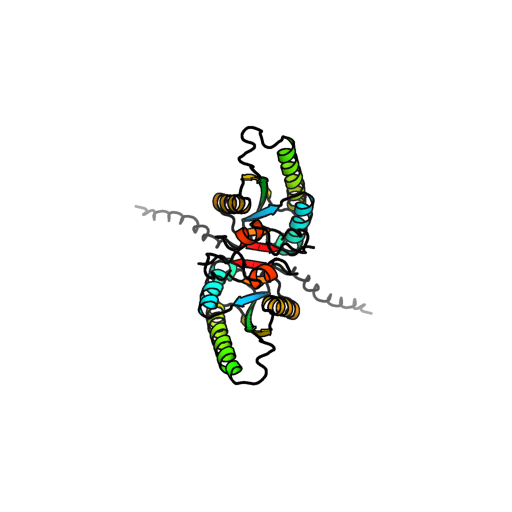ATOM 831 C CA . SER A 1 109 ? 3.508 14.094 -2.963 1 93.19 109 SER A CA 1
ATOM 832 C C . SER A 1 109 ? 4.852 14.32 -2.277 1 93.19 109 SER A C 1
ATOM 834 O O . SER A 1 109 ? 5.203 13.602 -1.34 1 93.19 109 SER A O 1
ATOM 836 N N . ARG A 1 110 ? 5.555 15.305 -2.752 1 93.88 110 ARG A N 1
ATOM 837 C CA . ARG A 1 110 ? 6.844 15.609 -2.143 1 93.88 110 ARG A CA 1
ATOM 838 C C . ARG A 1 110 ? 6.676 16.031 -0.684 1 93.88 110 ARG A C 1
ATOM 840 O O . ARG A 1 110 ? 7.438 15.586 0.182 1 93.88 110 ARG A O 1
ATOM 847 N N . ALA A 1 111 ? 5.73 16.844 -0.423 1 96.19 111 ALA A N 1
ATOM 848 C CA . ALA A 1 111 ? 5.469 17.297 0.94 1 96.19 111 ALA A CA 1
ATOM 849 C C . ALA A 1 111 ? 5.141 16.125 1.855 1 96.19 111 ALA A C 1
ATOM 851 O O . ALA A 1 111 ? 5.609 16.062 2.994 1 96.19 111 ALA A O 1
ATOM 852 N N . ILE A 1 112 ? 4.438 15.188 1.351 1 97.81 112 ILE A N 1
ATOM 853 C CA . ILE A 1 112 ? 4.039 14.023 2.133 1 97.81 112 ILE A CA 1
ATOM 854 C C . ILE A 1 112 ? 5.254 13.141 2.398 1 97.81 112 ILE A C 1
ATOM 856 O O . ILE A 1 112 ? 5.469 12.688 3.525 1 97.81 112 ILE A O 1
ATOM 860 N N . HIS A 1 113 ? 6.043 12.945 1.404 1 97.44 113 HIS A N 1
ATOM 861 C CA . HIS A 1 113 ? 7.254 12.148 1.582 1 97.44 113 HIS A CA 1
ATOM 862 C C . HIS A 1 113 ? 8.195 12.797 2.588 1 97.44 113 HIS A C 1
ATOM 864 O O . HIS A 1 113 ? 8.766 12.117 3.443 1 97.44 113 HIS A O 1
ATOM 870 N N . GLU A 1 114 ? 8.383 14.078 2.451 1 97.56 114 GLU A N 1
ATOM 871 C CA . GLU A 1 114 ? 9.281 14.797 3.348 1 97.56 114 GLU A CA 1
ATOM 872 C C . GLU A 1 114 ? 8.797 14.727 4.793 1 97.56 114 GLU A C 1
ATOM 874 O O . GLU A 1 114 ? 9.594 14.547 5.715 1 97.56 114 GLU A O 1
ATOM 879 N N . LEU A 1 115 ? 7.52 14.844 4.98 1 98.44 115 LEU A N 1
ATOM 880 C CA . LEU A 1 115 ? 6.984 14.734 6.336 1 98.44 115 LEU A CA 1
ATOM 881 C C . LEU A 1 115 ? 7.164 13.32 6.875 1 98.44 115 LEU A C 1
ATOM 883 O O . LEU A 1 115 ? 7.531 13.141 8.039 1 98.44 115 LEU A O 1
ATOM 887 N N . ALA A 1 116 ? 6.879 12.352 6.066 1 98.25 116 ALA A N 1
ATOM 888 C CA . ALA A 1 116 ? 7.059 10.969 6.492 1 98.25 116 ALA A CA 1
ATOM 889 C C . ALA A 1 116 ? 8.484 10.727 6.98 1 98.25 116 ALA A C 1
ATOM 891 O O . ALA A 1 116 ? 8.695 10.016 7.965 1 98.25 116 ALA A O 1
ATOM 892 N N . GLU A 1 117 ? 9.391 11.273 6.238 1 97.25 117 GLU A N 1
ATOM 893 C CA . GLU A 1 117 ? 10.797 11.156 6.625 1 97.25 117 GLU A CA 1
ATOM 894 C C . GLU A 1 117 ? 11.07 11.883 7.941 1 97.25 117 GLU A C 1
ATOM 896 O O . GLU A 1 117 ? 11.719 11.328 8.828 1 97.25 117 GLU A O 1
ATOM 901 N N . ARG A 1 118 ? 10.609 13.094 8.062 1 98 118 ARG A N 1
ATOM 902 C CA . ARG A 1 118 ? 10.852 13.93 9.234 1 98 118 ARG A CA 1
ATOM 903 C C . ARG A 1 118 ? 10.328 13.25 10.5 1 98 118 ARG A C 1
ATOM 905 O O . ARG A 1 118 ? 10.977 13.305 11.547 1 98 118 ARG A O 1
ATOM 912 N N . ILE A 1 119 ? 9.227 12.539 10.43 1 97.69 119 ILE A N 1
ATOM 913 C CA . ILE A 1 119 ? 8.641 11.969 11.633 1 97.69 119 ILE A CA 1
ATOM 914 C C . ILE A 1 119 ? 8.992 10.484 11.719 1 97.69 119 ILE A C 1
ATOM 916 O O . ILE A 1 119 ? 8.508 9.773 12.609 1 97.69 119 ILE A O 1
ATOM 920 N N . ASP A 1 120 ? 9.695 10.023 10.688 1 96.94 120 ASP A N 1
ATOM 921 C CA . ASP A 1 120 ? 10.102 8.625 10.594 1 96.94 120 ASP A CA 1
ATOM 922 C C . ASP A 1 120 ? 8.891 7.699 10.633 1 96.94 120 ASP A C 1
ATOM 924 O O . ASP A 1 120 ? 8.844 6.754 11.422 1 96.94 120 ASP A O 1
ATOM 928 N N . ALA A 1 121 ? 7.918 8.016 9.836 1 97.81 121 ALA A N 1
ATOM 929 C CA . ALA A 1 121 ? 6.727 7.176 9.727 1 97.81 121 ALA A CA 1
ATOM 930 C C . ALA A 1 121 ? 7.078 5.793 9.188 1 97.81 121 ALA A C 1
ATOM 932 O O . ALA A 1 121 ? 7.906 5.664 8.281 1 97.81 121 ALA A O 1
ATOM 933 N N . SER A 1 122 ? 6.434 4.793 9.719 1 97.25 122 SER A N 1
ATOM 934 C CA . SER A 1 122 ? 6.691 3.424 9.281 1 97.25 122 SER A CA 1
ATOM 935 C C . SER A 1 122 ? 5.98 3.127 7.965 1 97.25 122 SER A C 1
ATOM 937 O O . SER A 1 122 ? 6.371 2.209 7.238 1 97.25 122 SER A O 1
ATOM 939 N N . ALA A 1 123 ? 4.965 3.918 7.656 1 98.06 123 ALA A N 1
ATOM 940 C CA . ALA A 1 123 ? 4.227 3.758 6.406 1 98.06 123 ALA A CA 1
ATOM 941 C C . ALA A 1 123 ? 3.396 5 6.098 1 98.06 123 ALA A C 1
ATOM 943 O O . ALA A 1 123 ? 3.104 5.797 6.992 1 98.06 123 ALA A O 1
ATOM 944 N N . ILE A 1 124 ? 3.062 5.164 4.84 1 98.31 124 ILE A N 1
ATOM 945 C CA . ILE A 1 124 ? 2.104 6.16 4.379 1 98.31 124 ILE A CA 1
ATOM 946 C C . ILE A 1 124 ? 0.791 5.477 4 1 98.31 124 ILE A C 1
ATOM 948 O O . ILE A 1 124 ? 0.792 4.434 3.344 1 98.31 124 ILE A O 1
ATOM 952 N N . ILE A 1 125 ? -0.288 6.055 4.438 1 98.5 125 ILE A N 1
ATOM 953 C CA . ILE A 1 125 ? -1.608 5.516 4.133 1 98.5 125 ILE A CA 1
ATOM 954 C C . ILE A 1 125 ? -2.455 6.586 3.443 1 98.5 125 ILE A C 1
ATOM 956 O O . ILE A 1 125 ? -2.479 7.742 3.873 1 98.5 125 ILE A O 1
ATOM 960 N N . PHE A 1 126 ? -3.121 6.203 2.383 1 96.44 126 PHE A N 1
ATOM 961 C CA . PHE A 1 126 ? -4.105 7.086 1.773 1 96.44 126 PHE A CA 1
ATOM 962 C C . PHE A 1 126 ? -5.133 6.289 0.979 1 96.44 126 PHE A C 1
ATOM 964 O O . PHE A 1 126 ? -5.004 5.07 0.832 1 96.44 126 PHE A O 1
ATOM 971 N N . THR A 1 127 ? -6.238 6.875 0.634 1 94.12 127 THR A N 1
ATOM 972 C CA . THR A 1 127 ? -7.203 6.348 -0.324 1 94.12 127 THR A CA 1
ATOM 973 C C . THR A 1 127 ? -7.074 7.055 -1.669 1 94.12 127 THR A C 1
ATOM 975 O O . THR A 1 127 ? -6.828 8.258 -1.72 1 94.12 127 THR A O 1
ATOM 978 N N . PRO A 1 128 ? -7.246 6.215 -2.727 1 84 128 PRO A N 1
ATOM 979 C CA . PRO A 1 128 ? -7.203 6.891 -4.027 1 84 128 PRO A CA 1
ATOM 980 C C . PRO A 1 128 ? -8.406 7.801 -4.258 1 84 128 PRO A C 1
ATOM 982 O O . PRO A 1 128 ? -9.508 7.508 -3.795 1 84 128 PRO A O 1
ATOM 985 N N . ARG A 1 129 ? -8.289 9.039 -4.426 1 69.38 129 ARG A N 1
ATOM 986 C CA . ARG A 1 129 ? -9.391 9.961 -4.695 1 69.38 129 ARG A CA 1
ATOM 987 C C . ARG A 1 129 ? -9.93 9.766 -6.109 1 69.38 129 ARG A C 1
ATOM 989 O O . ARG A 1 129 ? -9.195 9.352 -7.008 1 69.38 129 ARG A O 1
ATOM 996 N N . SER A 1 130 ? -11.367 9.406 -6.164 1 52.22 130 SER A N 1
ATOM 997 C CA . SER A 1 130 ? -12.078 9.172 -7.418 1 52.22 130 SER A CA 1
ATOM 998 C C . SER A 1 130 ? -11.961 10.375 -8.352 1 52.22 130 SER A C 1
ATOM 1000 O O . SER A 1 130 ? -12.555 11.422 -8.109 1 52.22 130 SER A O 1
ATOM 1002 N N . ALA A 1 131 ? -11.023 11.07 -8.719 1 44.59 131 ALA A N 1
ATOM 1003 C CA . ALA A 1 131 ? -11.438 12.055 -9.719 1 44.59 131 ALA A CA 1
ATOM 1004 C C . ALA A 1 131 ? -12.383 11.43 -10.742 1 44.59 131 ALA A C 1
ATOM 1006 O O . ALA A 1 131 ? -12.406 10.211 -10.914 1 44.59 131 ALA A O 1
ATOM 1007 N N . ASN A 1 132 ? -13.18 12.242 -11.586 1 43.78 132 ASN A N 1
ATOM 1008 C CA . ASN A 1 132 ? -13.805 11.953 -12.875 1 43.78 132 ASN A CA 1
ATOM 1009 C C . ASN A 1 132 ? -13 10.938 -13.672 1 43.78 132 ASN A C 1
ATOM 1011 O O . ASN A 1 132 ? -11.836 11.18 -14 1 43.78 132 ASN A O 1
ATOM 1015 N N . ARG A 1 133 ? -13.242 9.609 -13.562 1 42 133 ARG A N 1
ATOM 1016 C CA . ARG A 1 133 ? -12.828 8.336 -14.133 1 42 133 ARG A CA 1
ATOM 1017 C C . ARG A 1 133 ? -12.352 8.508 -15.57 1 42 133 ARG A C 1
ATOM 1019 O O . ARG A 1 133 ? -11.961 7.535 -16.219 1 42 133 ARG A O 1
ATOM 1026 N N . LEU A 1 134 ? -13.164 9.156 -16.344 1 40.56 134 LEU A N 1
ATOM 1027 C CA . LEU A 1 134 ? -13.062 9.07 -17.797 1 40.56 134 LEU A CA 1
ATOM 1028 C C . LEU A 1 134 ? -11.609 9.156 -18.25 1 40.56 134 LEU A C 1
ATOM 1030 O O . LEU A 1 134 ? -11.156 8.336 -19.047 1 40.56 134 LEU A O 1
ATOM 1034 N N . VAL A 1 135 ? -11.281 10.375 -18.859 1 38.94 135 VAL A N 1
ATOM 1035 C CA . VAL A 1 135 ? -10.141 10.68 -19.719 1 38.94 135 VAL A CA 1
ATOM 1036 C C . VAL A 1 135 ? -8.836 10.414 -18.969 1 38.94 135 VAL A C 1
ATOM 1038 O O . VAL A 1 135 ? -7.75 10.641 -19.5 1 38.94 135 VAL A O 1
ATOM 1041 N N . ASP A 1 136 ? -8.781 10.516 -17.562 1 42.44 136 ASP A N 1
ATOM 1042 C CA . ASP A 1 136 ? -7.594 10.977 -16.844 1 42.44 136 ASP A CA 1
ATOM 1043 C C . ASP A 1 136 ? -6.609 9.836 -16.625 1 42.44 136 ASP A C 1
ATOM 1045 O O . ASP A 1 136 ? -6.762 9.055 -15.68 1 42.44 136 ASP A O 1
ATOM 1049 N N . PHE A 1 137 ? -6.574 8.867 -17.281 1 46.31 137 PHE A N 1
ATOM 1050 C CA . PHE A 1 137 ? -5.34 8.094 -17.312 1 46.31 137 PHE A CA 1
ATOM 1051 C C . PHE A 1 137 ? -4.207 8.844 -16.625 1 46.31 137 PHE A C 1
ATOM 1053 O O . PHE A 1 137 ? -3.068 8.375 -16.594 1 46.31 137 PHE A O 1
ATOM 1060 N N . LEU A 1 138 ? -4.344 10.156 -16.719 1 44.59 138 LEU A N 1
ATOM 1061 C CA . LEU A 1 138 ? -3.336 10.938 -16.016 1 44.59 138 LEU A CA 1
ATOM 1062 C C . LEU A 1 138 ? -3.334 10.609 -14.523 1 44.59 138 LEU A C 1
ATOM 1064 O O . LEU A 1 138 ? -4.039 11.25 -13.742 1 44.59 138 LEU A O 1
ATOM 1068 N N . ALA A 1 139 ? -3.84 9.375 -14.195 1 47.84 139 ALA A N 1
ATOM 1069 C CA . ALA A 1 139 ? -3.705 9.102 -12.766 1 47.84 139 ALA A CA 1
ATOM 1070 C C . ALA A 1 139 ? -2.836 10.156 -12.086 1 47.84 139 ALA A C 1
ATOM 1072 O O . ALA A 1 139 ? -1.825 10.594 -12.648 1 47.84 139 ALA A O 1
ATOM 1073 N N . GLY A 1 140 ? -3.512 11.031 -11.344 1 56.03 140 GLY A N 1
ATOM 1074 C CA . GLY A 1 140 ? -2.939 12.195 -10.68 1 56.03 140 GLY A CA 1
ATOM 1075 C C . GLY A 1 140 ? -1.536 11.953 -10.156 1 56.03 140 GLY A C 1
ATOM 1076 O O . GLY A 1 140 ? -1.118 10.805 -9.992 1 56.03 140 GLY A O 1
ATOM 1077 N N . ASP A 1 141 ? -0.782 12.719 -10.422 1 69.94 141 ASP A N 1
ATOM 1078 C CA . ASP A 1 141 ? 0.643 12.898 -10.164 1 69.94 141 ASP A CA 1
ATOM 1079 C C . ASP A 1 141 ? 0.98 12.578 -8.703 1 69.94 141 ASP A C 1
ATOM 1081 O O . ASP A 1 141 ? 1.997 11.945 -8.422 1 69.94 141 ASP A O 1
ATOM 1085 N N . THR A 1 142 ? -0.206 12.672 -7.957 1 82.62 142 THR A N 1
ATOM 1086 C CA . THR A 1 142 ? 0.148 12.516 -6.551 1 82.62 142 THR A CA 1
ATOM 1087 C C . THR A 1 142 ? 0.153 11.047 -6.152 1 82.62 142 THR A C 1
ATOM 1089 O O . THR A 1 142 ? 1.077 10.586 -5.48 1 82.62 142 THR A O 1
ATOM 1092 N N . THR A 1 143 ? -0.935 10.289 -6.543 1 84.31 143 THR A N 1
ATOM 1093 C CA . THR A 1 143 ? -0.999 8.867 -6.238 1 84.31 143 THR A CA 1
ATOM 1094 C C . THR A 1 143 ? 0.217 8.141 -6.805 1 84.31 143 THR A C 1
ATOM 1096 O O . THR A 1 143 ? 0.881 7.383 -6.09 1 84.31 143 THR A O 1
ATOM 1099 N N . TRP A 1 144 ? 0.47 8.43 -7.914 1 79.81 144 TRP A N 1
ATOM 1100 C CA . TRP A 1 144 ? 1.601 7.785 -8.578 1 79.81 144 TRP A CA 1
ATOM 1101 C C . TRP A 1 144 ? 2.908 8.117 -7.867 1 79.81 144 TRP A C 1
ATOM 1103 O O . TRP A 1 144 ? 3.699 7.227 -7.555 1 79.81 144 TRP A O 1
ATOM 1113 N N . SER A 1 145 ? 3.033 9.344 -7.695 1 84.31 145 SER A N 1
ATOM 1114 C CA . SER A 1 145 ? 4.266 9.797 -7.055 1 84.31 145 SER A CA 1
ATOM 1115 C C . SER A 1 145 ? 4.422 9.195 -5.664 1 84.31 145 SER A C 1
ATOM 1117 O O . SER A 1 145 ? 5.523 8.812 -5.27 1 84.31 145 SER A O 1
ATOM 1119 N N . LEU A 1 146 ? 3.322 9.039 -4.922 1 90.38 146 LEU A N 1
ATOM 1120 C CA . LEU A 1 146 ? 3.379 8.484 -3.576 1 90.38 146 LEU A CA 1
ATOM 1121 C C . LEU A 1 146 ? 3.76 7.004 -3.613 1 90.38 146 LEU A C 1
ATOM 1123 O O . LEU A 1 146 ? 4.465 6.52 -2.729 1 90.38 146 LEU A O 1
ATOM 1127 N N . VAL A 1 147 ? 3.355 6.371 -4.66 1 88.06 147 VAL A N 1
ATOM 1128 C CA . VAL A 1 147 ? 3.547 4.926 -4.719 1 88.06 147 VAL A CA 1
ATOM 1129 C C . VAL A 1 147 ? 4.898 4.609 -5.359 1 88.06 147 VAL A C 1
ATOM 1131 O O . VAL A 1 147 ? 5.598 3.693 -4.926 1 88.06 147 VAL A O 1
ATOM 1134 N N . LYS A 1 148 ? 5.297 5.359 -6.305 1 83.56 148 LYS A N 1
ATOM 1135 C CA . LYS A 1 148 ? 6.48 5.008 -7.082 1 83.56 148 LYS A CA 1
ATOM 1136 C C . LYS A 1 148 ? 7.746 5.582 -6.445 1 83.56 148 LYS A C 1
ATOM 1138 O O . LYS A 1 148 ? 8.82 4.992 -6.551 1 83.56 148 LYS A O 1
ATOM 1143 N N . LYS A 1 149 ? 7.598 6.617 -5.785 1 84.75 149 LYS A N 1
ATOM 1144 C CA . LYS A 1 149 ? 8.797 7.332 -5.355 1 84.75 149 LYS A CA 1
ATOM 1145 C C . LYS A 1 149 ? 8.992 7.211 -3.846 1 84.75 149 LYS A C 1
ATOM 1147 O O . LYS A 1 149 ? 9.898 7.828 -3.281 1 84.75 149 LYS A O 1
ATOM 1152 N N . SER A 1 150 ? 8.227 6.406 -3.268 1 91.56 150 SER A N 1
ATOM 1153 C CA . SER A 1 150 ? 8.312 6.352 -1.812 1 91.56 150 SER A CA 1
ATOM 1154 C C . SER A 1 150 ? 9.508 5.512 -1.361 1 91.56 150 SER A C 1
ATOM 1156 O O . SER A 1 150 ? 9.789 4.465 -1.947 1 91.56 150 SER A O 1
ATOM 1158 N N . SER A 1 151 ? 10.141 5.961 -0.299 1 92.38 151 SER A N 1
ATOM 1159 C CA . SER A 1 151 ? 11.188 5.191 0.362 1 92.38 151 SER A CA 1
ATOM 1160 C C . SER A 1 151 ? 10.625 4.359 1.511 1 92.38 151 SER A C 1
ATOM 1162 O O . SER A 1 151 ? 11.367 3.652 2.195 1 92.38 151 SER A O 1
ATOM 1164 N N . ARG A 1 152 ? 9.359 4.469 1.712 1 94.5 152 ARG A N 1
ATOM 1165 C CA . ARG A 1 152 ? 8.656 3.721 2.75 1 94.5 152 ARG A CA 1
ATOM 1166 C C . ARG A 1 152 ? 7.465 2.971 2.172 1 94.5 152 ARG A C 1
ATOM 1168 O O . ARG A 1 152 ? 6.961 3.324 1.102 1 94.5 152 ARG A O 1
ATOM 1175 N N . PRO A 1 153 ? 7.039 1.965 2.906 1 97.19 153 PRO A N 1
ATOM 1176 C CA . PRO A 1 153 ? 5.812 1.292 2.465 1 97.19 153 PRO A CA 1
ATOM 1177 C C . PRO A 1 153 ? 4.629 2.244 2.346 1 97.19 153 PRO A C 1
ATOM 1179 O O . PRO A 1 153 ? 4.473 3.152 3.166 1 97.19 153 PRO A O 1
ATOM 1182 N N . VAL A 1 154 ? 3.879 2.047 1.264 1 97.44 154 VAL A N 1
ATOM 1183 C CA . VAL A 1 154 ? 2.654 2.814 1.062 1 97.44 154 VAL A CA 1
ATOM 1184 C C . VAL A 1 154 ? 1.451 1.876 1.04 1 97.44 154 VAL A C 1
ATOM 1186 O O . VAL A 1 154 ? 1.41 0.928 0.252 1 97.44 154 VAL A O 1
ATOM 1189 N N . LEU A 1 155 ? 0.554 2.131 1.938 1 97.94 155 LEU A N 1
ATOM 1190 C CA . LEU A 1 155 ? -0.688 1.37 2.018 1 97.94 155 LEU A CA 1
ATOM 1191 C C . LEU A 1 155 ? -1.844 2.148 1.396 1 97.94 155 LEU A C 1
ATOM 1193 O O . LEU A 1 155 ? -2.268 3.174 1.932 1 97.94 155 LEU A O 1
ATOM 1197 N N . VAL A 1 156 ? -2.273 1.636 0.332 1 96.38 156 VAL A N 1
ATOM 1198 C CA . VAL A 1 156 ? -3.41 2.238 -0.355 1 96.38 156 VAL A CA 1
ATOM 1199 C C . VAL A 1 156 ? -4.691 1.494 0.015 1 96.38 156 VAL A C 1
ATOM 1201 O O . VAL A 1 156 ? -4.785 0.279 -0.173 1 96.38 156 VAL A O 1
ATOM 1204 N N . LEU A 1 157 ? -5.645 2.234 0.494 1 96.12 157 LEU A N 1
ATOM 1205 C CA . LEU A 1 157 ? -6.883 1.624 0.967 1 96.12 157 LEU A CA 1
ATOM 1206 C C . LEU A 1 157 ? -8.008 1.814 -0.049 1 96.12 157 LEU A C 1
ATOM 1208 O O . LEU A 1 157 ? -8.07 2.848 -0.72 1 96.12 157 LEU A O 1
ATOM 1212 N N . PRO A 1 158 ? -8.859 0.775 -0.119 1 92.06 158 PRO A N 1
ATOM 1213 C CA . PRO A 1 158 ? -9.961 0.885 -1.076 1 92.06 158 PRO A CA 1
ATOM 1214 C C . PRO A 1 158 ? -10.992 1.941 -0.674 1 92.06 158 PRO A C 1
ATOM 1216 O O . PRO A 1 158 ? -11.055 2.326 0.496 1 92.06 158 PRO A O 1
ATOM 1219 N N . LEU A 1 159 ? -11.688 2.408 -1.748 1 79.81 159 LEU A N 1
ATOM 1220 C CA . LEU A 1 159 ? -12.781 3.332 -1.467 1 79.81 159 LEU A CA 1
ATOM 1221 C C . LEU A 1 159 ? -13.992 2.588 -0.913 1 79.81 159 LEU A C 1
ATOM 1223 O O . LEU A 1 159 ? -14.273 1.457 -1.318 1 79.81 159 LEU A O 1
ATOM 1227 N N . ALA A 1 160 ? -14.562 2.967 0.277 1 63.66 160 ALA A N 1
ATOM 1228 C CA . ALA A 1 160 ? -15.773 2.354 0.817 1 63.66 160 ALA A CA 1
ATOM 1229 C C . ALA A 1 160 ? -16.938 2.457 -0.174 1 63.66 160 ALA A C 1
ATOM 1231 O O . ALA A 1 160 ? -16.984 3.391 -0.977 1 63.66 160 ALA A O 1
ATOM 1232 N N . MET B 1 1 ? -34.781 -40.219 47.094 1 36.41 1 MET B N 1
ATOM 1233 C CA . MET B 1 1 ? -35.062 -39.656 45.75 1 36.41 1 MET B CA 1
ATOM 1234 C C . MET B 1 1 ? -34.062 -38.562 45.438 1 36.41 1 MET B C 1
ATOM 1236 O O . MET B 1 1 ? -34.156 -37.438 45.969 1 36.41 1 MET B O 1
ATOM 1240 N N . GLU B 1 2 ? -32.781 -38.906 45.25 1 43.94 2 GLU B N 1
ATOM 1241 C CA . GLU B 1 2 ? -31.641 -38.031 45 1 43.94 2 GLU B CA 1
ATOM 1242 C C . GLU B 1 2 ? -31.797 -37.219 43.719 1 43.94 2 GLU B C 1
ATOM 1244 O O . GLU B 1 2 ? -32 -37.812 42.656 1 43.94 2 GLU B O 1
ATOM 1249 N N . THR B 1 3 ? -32.312 -36.031 43.719 1 43.66 3 THR B N 1
ATOM 1250 C CA . THR B 1 3 ? -32.5 -35.062 42.656 1 43.66 3 THR B CA 1
ATOM 1251 C C . THR B 1 3 ? -31.172 -34.781 41.938 1 43.66 3 THR B C 1
ATOM 1253 O O . THR B 1 3 ? -30.25 -34.219 42.562 1 43.66 3 THR B O 1
ATOM 1256 N N . HIS B 1 4 ? -30.672 -35.688 41.062 1 43.56 4 HIS B N 1
ATOM 1257 C CA . HIS B 1 4 ? -29.5 -35.375 40.281 1 43.56 4 HIS B CA 1
ATOM 1258 C C . HIS B 1 4 ? -29.688 -34.094 39.5 1 43.56 4 HIS B C 1
ATOM 1260 O O . HIS B 1 4 ? -30.672 -33.938 38.75 1 43.56 4 HIS B O 1
ATOM 1266 N N . LEU B 1 5 ? -29.266 -32.938 40.031 1 47.19 5 LEU B N 1
ATOM 1267 C CA . LEU B 1 5 ? -29.234 -31.734 39.25 1 47.19 5 LEU B CA 1
ATOM 1268 C C . LEU B 1 5 ? -28.641 -32 37.875 1 47.19 5 LEU B C 1
ATOM 1270 O O . LEU B 1 5 ? -27.625 -32.688 37.75 1 47.19 5 LEU B O 1
ATOM 1274 N N . PRO B 1 6 ? -29.469 -31.812 36.781 1 47.91 6 PRO B N 1
ATOM 1275 C CA . PRO B 1 6 ? -28.938 -32.062 35.438 1 47.91 6 PRO B CA 1
ATOM 1276 C C . PRO B 1 6 ? -27.578 -31.422 35.219 1 47.91 6 PRO B C 1
ATOM 1278 O O . PRO B 1 6 ? -27.281 -30.375 35.781 1 47.91 6 PRO B O 1
ATOM 1281 N N . LYS B 1 7 ? -26.562 -32.25 34.906 1 45.59 7 LYS B N 1
ATOM 1282 C CA . LYS B 1 7 ? -25.25 -31.797 34.469 1 45.59 7 LYS B CA 1
ATOM 1283 C C . LYS B 1 7 ? -25.359 -30.641 33.469 1 45.59 7 LYS B C 1
ATOM 1285 O O . LYS B 1 7 ? -26.203 -30.688 32.562 1 45.59 7 LYS B O 1
ATOM 1290 N N . SER B 1 8 ? -24.938 -29.375 33.875 1 45.5 8 SER B N 1
ATOM 1291 C CA . SER B 1 8 ? -24.875 -28.234 32.969 1 45.5 8 SER B CA 1
ATOM 1292 C C . SER B 1 8 ? -24.234 -28.609 31.641 1 45.5 8 SER B C 1
ATOM 1294 O O . SER B 1 8 ? -23.234 -29.344 31.625 1 45.5 8 SER B O 1
ATOM 1296 N N . THR B 1 9 ? -24.969 -28.75 30.562 1 48.81 9 THR B N 1
ATOM 1297 C CA . THR B 1 9 ? -24.453 -28.953 29.219 1 48.81 9 THR B CA 1
ATOM 1298 C C . THR B 1 9 ? -23.25 -28.031 28.953 1 48.81 9 THR B C 1
ATOM 1300 O O . THR B 1 9 ? -23.312 -26.828 29.234 1 48.81 9 THR B O 1
ATOM 1303 N N . PRO B 1 10 ? -22.062 -28.625 28.828 1 44.53 10 PRO B N 1
ATOM 1304 C CA . PRO B 1 10 ? -20.922 -27.75 28.516 1 44.53 10 PRO B CA 1
ATOM 1305 C C . PRO B 1 10 ? -21.266 -26.672 27.5 1 44.53 10 PRO B C 1
ATOM 1307 O O . PRO B 1 10 ? -22.047 -26.906 26.562 1 44.53 10 PRO B O 1
ATOM 1310 N N . GLN B 1 11 ? -21.375 -25.391 27.906 1 46.62 11 GLN B N 1
ATOM 1311 C CA . GLN B 1 11 ? -21.516 -24.312 26.938 1 46.62 11 GLN B CA 1
ATOM 1312 C C . GLN B 1 11 ? -20.594 -24.5 25.75 1 46.62 11 GLN B C 1
ATOM 1314 O O . GLN B 1 11 ? -19.453 -24.938 25.906 1 46.62 11 GLN B O 1
ATOM 1319 N N . PRO B 1 12 ? -21.188 -24.734 24.547 1 41.38 12 PRO B N 1
ATOM 1320 C CA . PRO B 1 12 ? -20.234 -24.828 23.438 1 41.38 12 PRO B CA 1
ATOM 1321 C C . PRO B 1 12 ? -19.047 -23.875 23.578 1 41.38 12 PRO B C 1
ATOM 1323 O O . PRO B 1 12 ? -19.172 -22.844 24.234 1 41.38 12 PRO B O 1
ATOM 1326 N N . PRO B 1 13 ? -17.828 -24.375 23.406 1 38.38 13 PRO B N 1
ATOM 1327 C CA . PRO B 1 13 ? -16.703 -23.422 23.531 1 38.38 13 PRO B CA 1
ATOM 1328 C C . PRO B 1 13 ? -17.031 -22.047 22.969 1 38.38 13 PRO B C 1
ATOM 1330 O O . PRO B 1 13 ? -17.859 -21.922 22.062 1 38.38 13 PRO B O 1
ATOM 1333 N N . ALA B 1 14 ? -16.938 -21.016 23.844 1 39.25 14 ALA B N 1
ATOM 1334 C CA . ALA B 1 14 ? -17.047 -19.641 23.375 1 39.25 14 ALA B CA 1
ATOM 1335 C C . ALA B 1 14 ? -16.625 -19.547 21.906 1 39.25 14 ALA B C 1
ATOM 1337 O O . ALA B 1 14 ? -15.633 -20.156 21.5 1 39.25 14 ALA B O 1
ATOM 1338 N N . SER B 1 15 ? -17.516 -19.531 20.922 1 38.25 15 SER B N 1
ATOM 1339 C CA . SER B 1 15 ? -17.25 -19.281 19.5 1 38.25 15 SER B CA 1
ATOM 1340 C C . SER B 1 15 ? -15.914 -18.562 19.312 1 38.25 15 SER B C 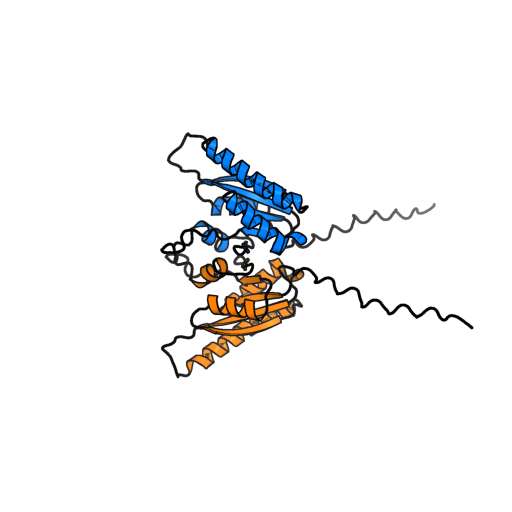1
ATOM 1342 O O . SER B 1 15 ? -15.586 -17.641 20.078 1 38.25 15 SER B O 1
ATOM 1344 N N . ARG B 1 16 ? -14.797 -19.125 18.969 1 38.34 16 ARG B N 1
ATOM 1345 C CA . ARG B 1 16 ? -13.609 -18.359 18.641 1 38.34 16 ARG B CA 1
ATOM 1346 C C . ARG B 1 16 ? -13.977 -16.922 18.25 1 38.34 16 ARG B C 1
ATOM 1348 O O . ARG B 1 16 ? -14.797 -16.719 17.359 1 38.34 16 ARG B O 1
ATOM 1355 N N . ARG B 1 17 ? -14.328 -16.062 19.062 1 37.47 17 ARG B N 1
ATOM 1356 C CA . ARG B 1 17 ? -14.578 -14.68 18.672 1 37.47 17 ARG B CA 1
ATOM 1357 C C . ARG B 1 17 ? -13.969 -14.383 17.297 1 37.47 17 ARG B C 1
ATOM 1359 O O . ARG B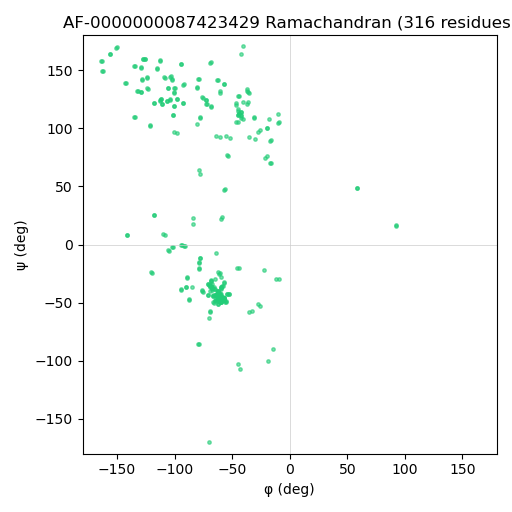 1 17 ? -12.781 -14.633 17.078 1 37.47 17 ARG B O 1
ATOM 1366 N N . ALA B 1 18 ? -14.578 -14.539 16.125 1 46.19 18 ALA B N 1
ATOM 1367 C CA . ALA B 1 18 ? -14.156 -14.203 14.773 1 46.19 18 ALA B CA 1
ATOM 1368 C C . ALA B 1 18 ? -12.984 -13.219 14.797 1 46.19 18 ALA B C 1
ATOM 1370 O O . ALA B 1 18 ? -13.125 -12.094 15.289 1 46.19 18 ALA B O 1
ATOM 1371 N N . GLU B 1 19 ? -11.758 -13.68 15.242 1 60.06 19 GLU B N 1
ATOM 1372 C CA . GLU B 1 19 ? -10.555 -12.852 15.273 1 60.06 19 GLU B CA 1
ATO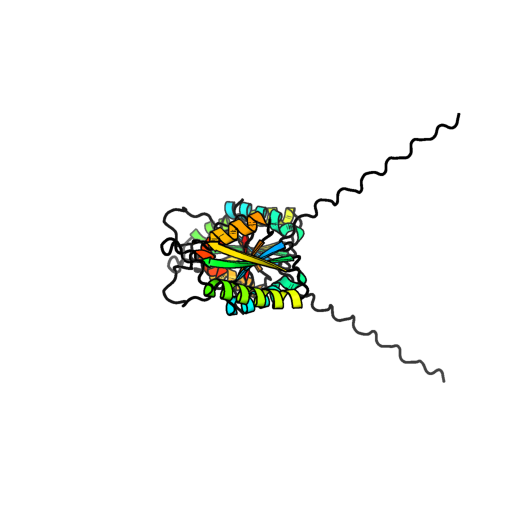M 1373 C C . GLU B 1 19 ? -10.57 -11.812 14.156 1 60.06 19 GLU B C 1
ATOM 1375 O O . GLU B 1 19 ? -11.031 -12.094 13.047 1 60.06 19 GLU B O 1
ATOM 1380 N N . GLU B 1 20 ? -10.742 -10.648 14.477 1 66.75 20 GLU B N 1
ATOM 1381 C CA . GLU B 1 20 ? -10.773 -9.562 13.5 1 66.75 20 GLU B CA 1
ATOM 1382 C C . GLU B 1 20 ? -9.648 -9.695 12.484 1 66.75 20 GLU B C 1
ATOM 1384 O O . GLU B 1 20 ? -8.5 -9.953 12.852 1 66.75 20 GLU B O 1
ATOM 1389 N N . PRO B 1 21 ? -10.086 -9.977 11.305 1 76.38 21 PRO B N 1
ATOM 1390 C CA . PRO B 1 21 ? -9.055 -10.094 10.266 1 76.38 21 PRO B CA 1
ATOM 1391 C C . PRO B 1 21 ? -8.023 -8.969 10.336 1 76.38 21 PRO B C 1
ATOM 1393 O O . PRO B 1 21 ? -8.375 -7.812 10.562 1 76.38 21 PRO B O 1
ATOM 1396 N N . ARG B 1 22 ? -6.742 -9.406 10.367 1 89.06 22 ARG B N 1
ATOM 1397 C CA . ARG B 1 22 ? -5.633 -8.453 10.367 1 89.06 22 ARG B CA 1
ATOM 1398 C C . ARG B 1 22 ? -5.117 -8.219 8.953 1 89.06 22 ARG B C 1
ATOM 1400 O O . ARG B 1 22 ? -5.227 -9.094 8.094 1 89.06 22 ARG B O 1
ATOM 1407 N N . LEU B 1 23 ? -4.504 -7.102 8.695 1 94.81 23 LEU B N 1
ATOM 1408 C CA . LEU B 1 23 ? -4.012 -6.637 7.402 1 94.81 23 LEU B CA 1
ATOM 1409 C C . LEU B 1 23 ? -3.037 -7.641 6.801 1 94.81 23 LEU B C 1
ATOM 1411 O O . LEU B 1 23 ? -3.031 -7.852 5.586 1 94.81 23 LEU B O 1
ATOM 1415 N N . LEU B 1 24 ? -2.25 -8.359 7.703 1 96.81 24 LEU B N 1
ATOM 1416 C CA . LEU B 1 24 ? -1.149 -9.172 7.199 1 96.81 24 LEU B CA 1
ATOM 1417 C C . LEU B 1 24 ? -1.373 -10.648 7.52 1 96.81 24 LEU B C 1
ATOM 1419 O O . LEU B 1 24 ? -0.417 -11.422 7.582 1 96.81 24 LEU B O 1
ATOM 1423 N N . ASP B 1 25 ? -2.592 -11.016 7.684 1 96.38 25 ASP B N 1
ATOM 1424 C CA . ASP B 1 25 ? -2.902 -12.398 8.023 1 96.38 25 ASP B CA 1
ATOM 1425 C C . ASP B 1 25 ? -2.611 -13.336 6.848 1 96.38 25 ASP B C 1
ATOM 1427 O O . ASP B 1 25 ? -1.909 -14.336 7.004 1 96.38 25 ASP B O 1
ATOM 1431 N N . HIS B 1 26 ? -3.211 -13.086 5.773 1 97.88 26 HIS B N 1
ATOM 1432 C CA . HIS B 1 26 ? -2.969 -13.789 4.52 1 97.88 26 HIS B CA 1
ATOM 1433 C C . HIS B 1 26 ? -2.855 -12.805 3.355 1 97.88 26 HIS B C 1
ATOM 1435 O O . HIS B 1 26 ? -3.863 -12.266 2.896 1 97.88 26 HIS B O 1
ATOM 1441 N N . VAL B 1 27 ? -1.639 -12.695 2.867 1 98.56 27 VAL B N 1
ATOM 1442 C CA . VAL B 1 27 ? -1.428 -11.648 1.87 1 98.56 27 VAL B CA 1
ATOM 1443 C C . VAL B 1 27 ? -1.071 -12.281 0.527 1 98.56 27 VAL B C 1
ATOM 1445 O O . VAL B 1 27 ? -0.559 -13.398 0.479 1 98.56 27 VAL B O 1
ATOM 1448 N N . LEU B 1 28 ? -1.437 -11.555 -0.522 1 98.81 28 LEU B N 1
ATOM 1449 C CA . LEU B 1 28 ? -1.042 -11.906 -1.882 1 98.81 28 LEU B CA 1
ATOM 1450 C C . LEU B 1 28 ? 0.133 -11.055 -2.346 1 98.81 28 LEU B C 1
ATOM 1452 O O . LEU B 1 28 ? 0.033 -9.828 -2.396 1 98.81 28 LEU B O 1
ATOM 1456 N N . VAL B 1 29 ? 1.211 -11.742 -2.656 1 98.75 29 VAL B N 1
ATOM 1457 C CA . VAL B 1 29 ? 2.4 -11.055 -3.145 1 98.75 29 VAL B CA 1
ATOM 1458 C C . VAL B 1 29 ? 2.562 -11.297 -4.645 1 98.75 29 VAL B C 1
ATOM 1460 O O . VAL B 1 29 ? 2.633 -12.445 -5.086 1 98.75 29 VAL B O 1
ATOM 1463 N N . ALA B 1 30 ? 2.625 -10.219 -5.387 1 98.12 30 ALA B N 1
ATOM 1464 C CA . ALA B 1 30 ? 2.768 -10.328 -6.836 1 98.12 30 ALA B CA 1
ATOM 1465 C C . ALA B 1 30 ? 4.215 -10.086 -7.266 1 98.12 30 ALA B C 1
ATOM 1467 O O . ALA B 1 30 ? 4.82 -9.086 -6.895 1 98.12 30 ALA B O 1
ATOM 1468 N N . VAL B 1 31 ? 4.707 -10.992 -8.086 1 96.81 31 VAL B N 1
ATOM 1469 C CA . VAL B 1 31 ? 6.062 -10.867 -8.617 1 96.81 31 VAL B CA 1
ATOM 1470 C C . VAL B 1 31 ? 6.059 -11.164 -10.109 1 96.81 31 VAL B C 1
ATOM 1472 O O . VAL B 1 31 ? 5.23 -11.945 -10.594 1 96.81 31 VAL B O 1
ATOM 1475 N N . ALA B 1 32 ? 7.039 -10.578 -10.836 1 92.69 32 ALA B N 1
ATOM 1476 C CA . ALA B 1 32 ? 6.965 -10.648 -12.297 1 92.69 32 ALA B CA 1
ATOM 1477 C C . ALA B 1 32 ? 8.188 -11.352 -12.875 1 92.69 32 ALA B C 1
ATOM 1479 O O . ALA B 1 32 ? 8.164 -11.82 -14.016 1 92.69 32 ALA B O 1
ATOM 1480 N N . SER B 1 33 ? 9.25 -11.367 -12.211 1 93.81 33 SER B N 1
ATOM 1481 C CA . SER B 1 33 ? 10.508 -11.969 -12.648 1 93.81 33 SER B CA 1
ATOM 1482 C C . SER B 1 33 ? 11.336 -12.445 -11.461 1 93.81 33 SER B C 1
ATOM 1484 O O . SER B 1 33 ? 11 -12.156 -10.312 1 93.81 33 SER B O 1
ATOM 1486 N N . ASP B 1 34 ? 12.359 -13.18 -11.773 1 95.94 34 ASP B N 1
ATOM 1487 C CA . ASP B 1 34 ? 13.266 -13.633 -10.719 1 95.94 34 ASP B CA 1
ATOM 1488 C C . ASP B 1 34 ? 13.836 -12.453 -9.938 1 95.94 34 ASP B C 1
ATOM 1490 O O . ASP B 1 34 ? 13.891 -12.492 -8.703 1 95.94 34 ASP B O 1
ATOM 1494 N N . GLU B 1 35 ? 14.32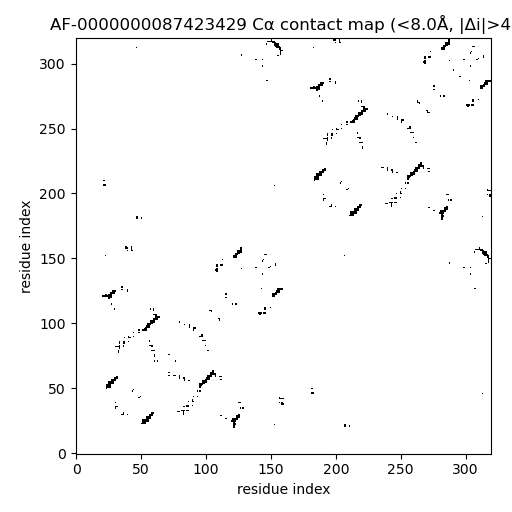 -11.453 -10.672 1 94.06 35 GLU B N 1
ATOM 1495 C CA . GLU B 1 35 ? 14.875 -10.266 -10.031 1 94.06 35 GLU B CA 1
ATOM 1496 C C . GLU B 1 35 ? 13.836 -9.562 -9.172 1 94.06 35 GLU B C 1
ATOM 1498 O O . GLU B 1 35 ? 14.117 -9.164 -8.039 1 94.06 35 GLU B O 1
ATOM 1503 N N . ASP B 1 36 ? 12.688 -9.492 -9.703 1 94 36 ASP B N 1
ATOM 1504 C CA . ASP B 1 36 ? 11.586 -8.883 -8.961 1 94 36 ASP B CA 1
ATOM 1505 C C . ASP B 1 36 ? 11.25 -9.695 -7.711 1 94 36 ASP B C 1
ATOM 1507 O O . ASP B 1 36 ? 10.992 -9.133 -6.645 1 94 36 ASP B O 1
ATOM 1511 N N . ALA B 1 37 ? 11.219 -10.969 -7.859 1 96.69 37 ALA B N 1
ATOM 1512 C CA . ALA B 1 37 ? 10.938 -11.852 -6.73 1 96.69 37 ALA B CA 1
ATOM 1513 C C . ALA B 1 37 ? 11.953 -11.648 -5.609 1 96.69 37 ALA B C 1
ATOM 1515 O O . ALA B 1 37 ? 11.578 -11.531 -4.438 1 96.69 37 ALA B O 1
ATOM 1516 N N . ARG B 1 38 ? 13.188 -11.594 -5.926 1 96.75 38 ARG B N 1
ATOM 1517 C CA . ARG B 1 38 ? 14.234 -11.398 -4.926 1 96.75 38 ARG B CA 1
ATOM 1518 C C . ARG B 1 38 ? 14.062 -10.062 -4.219 1 96.75 38 ARG B C 1
ATOM 1520 O O . ARG B 1 38 ? 14.117 -9.992 -2.988 1 96.75 38 ARG B O 1
ATOM 1527 N N . GLN B 1 39 ? 13.852 -9.086 -5.02 1 94.44 39 GLN B N 1
ATOM 1528 C CA . GLN B 1 39 ? 13.719 -7.746 -4.461 1 94.44 39 GLN B CA 1
ATOM 1529 C C . GLN B 1 39 ? 12.477 -7.629 -3.592 1 94.44 39 GLN B C 1
ATOM 1531 O O . GLN B 1 39 ? 12.539 -7.129 -2.467 1 94.44 39 GLN B O 1
ATOM 1536 N N . THR B 1 40 ? 11.383 -8.055 -4.129 1 96.56 40 THR B N 1
ATOM 1537 C CA . THR B 1 40 ? 10.109 -7.949 -3.422 1 96.56 40 THR B CA 1
ATOM 1538 C C . THR B 1 40 ? 10.133 -8.766 -2.131 1 96.56 40 THR B C 1
ATOM 1540 O O . THR B 1 40 ? 9.766 -8.266 -1.067 1 96.56 40 THR B O 1
ATOM 1543 N N . CYS B 1 41 ? 10.633 -9.969 -2.178 1 97.56 41 CYS B N 1
ATOM 1544 C CA . CYS B 1 41 ? 10.648 -10.82 -0.99 1 97.56 41 CYS B CA 1
ATOM 1545 C C . CYS B 1 41 ? 11.594 -10.266 0.064 1 97.56 41 CYS B C 1
ATOM 1547 O O . CYS B 1 41 ? 11.312 -10.328 1.261 1 97.56 41 CYS B O 1
ATOM 1549 N N . ARG B 1 42 ? 12.68 -9.742 -0.363 1 96 42 ARG B N 1
ATOM 1550 C CA . ARG B 1 42 ? 13.594 -9.125 0.592 1 96 42 ARG B CA 1
ATOM 1551 C C . ARG B 1 42 ? 12.914 -7.98 1.341 1 96 42 ARG B C 1
ATOM 1553 O O . ARG B 1 42 ? 12.984 -7.906 2.568 1 96 42 ARG B O 1
ATOM 1560 N N . VAL B 1 43 ? 12.289 -7.117 0.625 1 95.31 43 VAL B N 1
ATOM 1561 C CA . VAL B 1 43 ? 11.672 -5.957 1.258 1 95.31 43 VAL B CA 1
ATOM 1562 C C . VAL B 1 43 ? 10.469 -6.398 2.092 1 95.31 43 VAL B C 1
ATOM 1564 O O . VAL B 1 43 ? 10.195 -5.824 3.148 1 95.31 43 VAL B O 1
ATOM 1567 N N . VAL B 1 44 ? 9.742 -7.387 1.628 1 97.12 44 VAL B N 1
ATOM 1568 C CA . VAL B 1 44 ? 8.656 -7.953 2.426 1 97.12 44 VAL B CA 1
ATOM 1569 C C . VAL B 1 44 ? 9.203 -8.414 3.775 1 97.12 44 VAL B C 1
ATOM 1571 O O . VAL B 1 44 ? 8.641 -8.078 4.824 1 97.12 44 VAL B O 1
ATOM 1574 N N . LEU B 1 45 ? 10.258 -9.141 3.75 1 96.25 45 LEU B N 1
ATOM 1575 C CA . LEU B 1 45 ? 10.836 -9.688 4.977 1 96.25 45 LEU B CA 1
ATOM 1576 C C . LEU B 1 45 ? 11.352 -8.562 5.875 1 96.25 45 LEU B C 1
ATOM 1578 O O . LEU B 1 45 ? 11.188 -8.617 7.094 1 96.25 45 LEU B O 1
ATOM 1582 N N . GLU B 1 46 ? 11.922 -7.559 5.262 1 93.19 46 GLU B N 1
ATOM 1583 C CA . GLU B 1 46 ? 12.461 -6.434 6.016 1 93.19 46 GLU B CA 1
ATOM 1584 C C . GLU B 1 46 ? 11.344 -5.578 6.605 1 93.19 46 GLU B C 1
ATOM 1586 O O . GLU B 1 46 ? 11.477 -5.043 7.707 1 93.19 46 GLU B O 1
ATOM 1591 N N . SER B 1 47 ? 10.281 -5.477 5.906 1 93.69 47 SER B N 1
ATOM 1592 C CA . SER B 1 47 ? 9.25 -4.504 6.262 1 93.69 47 SER B CA 1
ATOM 1593 C C . SER B 1 47 ? 8.164 -5.141 7.121 1 93.69 47 SER B C 1
ATOM 1595 O O . SER B 1 47 ? 7.648 -4.508 8.047 1 93.69 47 SER B O 1
ATOM 1597 N N . VAL B 1 48 ? 7.824 -6.434 6.758 1 95 48 VAL B N 1
ATOM 1598 C CA . VAL B 1 48 ? 6.633 -6.953 7.426 1 95 48 VAL B CA 1
ATOM 1599 C C . VAL B 1 48 ? 6.832 -8.43 7.766 1 95 48 VAL B C 1
ATOM 1601 O O . VAL B 1 48 ? 5.902 -9.102 8.219 1 95 48 VAL B O 1
ATOM 1604 N N . GLY B 1 49 ? 7.941 -8.93 7.594 1 94.19 49 GLY B N 1
ATOM 1605 C CA . GLY B 1 49 ? 8.188 -10.359 7.723 1 94.19 49 GLY B CA 1
ATOM 1606 C C . GLY B 1 49 ? 7.703 -10.93 9.039 1 94.19 49 GLY B C 1
ATOM 1607 O O . GLY B 1 49 ? 7.047 -11.977 9.062 1 94.19 49 GLY B O 1
ATOM 1608 N N . SER B 1 50 ? 7.938 -10.242 10.102 1 91.75 50 SER B N 1
ATOM 1609 C CA . SER B 1 50 ? 7.633 -10.742 11.438 1 91.75 50 SER B CA 1
ATOM 1610 C C . SER B 1 50 ? 6.141 -10.633 11.742 1 91.75 50 SER B C 1
ATOM 1612 O O . SER B 1 50 ? 5.656 -11.219 12.711 1 91.75 50 SER B O 1
ATOM 1614 N N . GLN B 1 51 ? 5.512 -9.961 10.93 1 93.81 51 GLN B N 1
ATOM 1615 C CA . GLN B 1 51 ? 4.094 -9.711 11.172 1 93.81 51 GLN B CA 1
ATOM 1616 C C . GLN B 1 51 ? 3.219 -10.547 10.242 1 93.81 51 GLN B C 1
ATOM 1618 O O . GLN B 1 51 ? 1.995 -10.57 10.391 1 93.81 51 GLN B O 1
ATOM 1623 N N . LEU B 1 52 ? 3.832 -11.25 9.336 1 95.19 52 LEU B N 1
ATOM 1624 C CA . LEU B 1 52 ? 3.086 -11.945 8.297 1 95.19 52 LEU B CA 1
ATOM 1625 C C . LEU B 1 52 ? 2.518 -13.258 8.812 1 95.19 52 LEU B C 1
ATOM 1627 O O . LEU B 1 52 ? 3.199 -13.992 9.539 1 95.19 52 LEU B O 1
ATOM 1631 N N . GLY B 1 53 ? 1.256 -13.523 8.508 1 95.75 53 GLY B N 1
ATOM 1632 C CA . GLY B 1 53 ? 0.71 -14.859 8.703 1 95.75 53 GLY B CA 1
ATOM 1633 C C . GLY B 1 53 ? 1.104 -15.836 7.609 1 95.75 53 GLY B C 1
ATOM 1634 O O . GLY B 1 53 ? 2.145 -16.484 7.699 1 95.75 53 GLY B O 1
ATOM 1635 N N . SER B 1 54 ? 0.34 -15.844 6.535 1 97.81 54 SER B N 1
ATOM 1636 C CA . SER B 1 54 ? 0.645 -16.672 5.375 1 97.81 54 SER B CA 1
ATOM 1637 C C . SER B 1 54 ? 0.712 -15.828 4.102 1 97.81 54 SER B C 1
ATOM 1639 O O . SER B 1 54 ? 0.178 -14.719 4.055 1 97.81 54 SER B O 1
ATOM 1641 N N . VAL B 1 55 ? 1.379 -16.422 3.127 1 98.62 55 VAL B N 1
ATOM 1642 C CA . VAL B 1 55 ? 1.594 -15.68 1.891 1 98.62 55 VAL B CA 1
ATOM 1643 C C . VAL B 1 55 ? 1.236 -16.547 0.69 1 98.62 55 VAL B C 1
ATOM 1645 O O . VAL B 1 55 ? 1.588 -17.734 0.648 1 98.62 55 VAL B O 1
ATOM 1648 N N . THR B 1 56 ? 0.494 -16.016 -0.19 1 98.88 56 THR B N 1
ATOM 1649 C CA . THR B 1 56 ? 0.407 -16.547 -1.545 1 98.88 56 THR B CA 1
ATOM 1650 C C . THR B 1 56 ? 1.196 -15.68 -2.52 1 98.88 56 THR B C 1
ATOM 1652 O O . THR B 1 56 ? 0.984 -14.469 -2.59 1 98.88 56 THR B O 1
ATOM 1655 N N . VAL B 1 57 ? 2.115 -16.312 -3.23 1 98.88 57 VAL B N 1
ATOM 1656 C CA . VAL B 1 57 ? 2.869 -15.609 -4.258 1 98.88 57 VAL B CA 1
ATOM 1657 C C . VAL B 1 57 ? 2.281 -15.914 -5.637 1 98.88 57 VAL B C 1
ATOM 1659 O O . VAL B 1 57 ? 1.997 -17.078 -5.949 1 98.88 57 VAL B O 1
ATOM 1662 N N . VAL B 1 58 ? 2.131 -14.797 -6.414 1 98.62 58 VAL B N 1
ATOM 1663 C CA . VAL B 1 58 ? 1.527 -15.01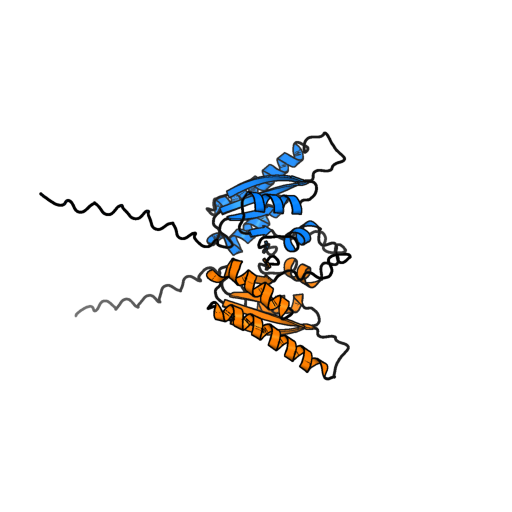6 -7.723 1 98.62 58 VAL B CA 1
ATOM 1664 C C . VAL B 1 58 ? 2.408 -14.398 -8.805 1 98.62 58 VAL B C 1
ATOM 1666 O O . VAL B 1 58 ? 2.998 -13.336 -8.602 1 98.62 58 VAL B O 1
ATOM 1669 N N . THR B 1 59 ? 2.529 -15.008 -9.906 1 97.69 59 THR B N 1
ATOM 1670 C CA . THR B 1 59 ? 3.031 -14.461 -11.156 1 97.69 59 THR B CA 1
ATOM 1671 C C . THR B 1 59 ? 2.01 -14.641 -12.273 1 97.69 59 THR B C 1
ATOM 1673 O O . THR B 1 59 ? 1.29 -15.641 -12.312 1 97.69 59 THR B O 1
ATOM 1676 N N . VAL B 1 60 ? 1.931 -13.648 -13.148 1 95.44 60 VAL B N 1
ATOM 1677 C CA . VAL B 1 60 ? 0.944 -13.664 -14.227 1 95.44 60 VAL B CA 1
ATOM 1678 C C . VAL B 1 60 ? 1.648 -13.828 -15.57 1 95.44 60 VAL B C 1
ATOM 1680 O O . VAL B 1 60 ? 2.551 -13.055 -15.898 1 95.44 60 VAL B O 1
ATOM 1683 N N . ILE B 1 61 ? 1.259 -14.805 -16.297 1 92.38 61 ILE B N 1
ATOM 1684 C CA . ILE B 1 61 ? 1.738 -15.008 -17.656 1 92.38 61 ILE B CA 1
ATOM 1685 C C . ILE B 1 61 ? 0.789 -14.336 -18.641 1 92.38 61 ILE B C 1
ATOM 1687 O O . ILE B 1 61 ? -0.411 -14.617 -18.656 1 92.38 61 ILE B O 1
ATOM 1691 N N . PRO B 1 62 ? 1.297 -13.383 -19.469 1 85.5 62 PRO B N 1
ATOM 1692 C CA . PRO B 1 62 ? 0.421 -12.742 -20.453 1 85.5 62 PRO B CA 1
ATOM 1693 C C . PRO B 1 62 ? -0.168 -13.734 -21.453 1 85.5 62 PRO B C 1
ATOM 1695 O O . PRO B 1 62 ? 0.524 -14.656 -21.891 1 85.5 62 PRO B O 1
ATOM 1698 N N . ARG B 1 63 ? -1.508 -13.609 -21.578 1 79.12 63 ARG B N 1
ATOM 1699 C CA . ARG B 1 63 ? -2.203 -14.359 -22.625 1 79.12 63 ARG B CA 1
ATOM 1700 C C . ARG B 1 63 ? -2.461 -13.492 -23.844 1 79.12 63 ARG B C 1
ATOM 1702 O O . ARG B 1 63 ? -2.971 -12.383 -23.734 1 79.12 63 ARG B O 1
ATOM 1709 N N . TYR B 1 64 ? -1.597 -13.562 -24.844 1 63.16 64 TYR B N 1
ATOM 1710 C CA . TYR B 1 64 ? -1.931 -12.836 -26.062 1 63.16 64 TYR B CA 1
ATOM 1711 C C . TYR B 1 64 ? -2.971 -13.594 -26.891 1 63.16 64 TYR B C 1
ATOM 1713 O O . TYR B 1 64 ? -2.904 -14.82 -27 1 63.16 64 TYR B O 1
ATOM 1721 N N . ARG B 1 65 ? -4.316 -13.055 -26.953 1 57.25 65 ARG B N 1
ATOM 1722 C CA . ARG B 1 65 ? -5.359 -13.656 -27.781 1 57.25 65 ARG B CA 1
ATOM 1723 C C . ARG B 1 65 ? -4.773 -14.273 -29.047 1 57.25 65 ARG B C 1
ATOM 1725 O O . ARG B 1 65 ? -5.242 -15.312 -29.516 1 57.25 65 ARG B O 1
ATOM 1732 N N . GLN B 1 66 ? -4.07 -13.352 -29.781 1 53.03 66 GLN B N 1
ATOM 1733 C CA . GLN B 1 66 ? -3.809 -13.82 -31.141 1 53.03 66 GLN B CA 1
ATOM 1734 C C . GLN B 1 66 ? -2.928 -15.062 -31.141 1 53.03 66 GLN B C 1
ATOM 1736 O O . GLN B 1 66 ? -2.73 -15.695 -32.188 1 53.03 66 GLN B O 1
ATOM 1741 N N . TRP B 1 67 ? -1.913 -15.078 -30.344 1 48.91 67 TRP B N 1
ATOM 1742 C CA . TRP B 1 67 ? -1.056 -16.234 -30.562 1 48.91 67 TRP B CA 1
ATOM 1743 C C . TRP B 1 67 ? -1.643 -17.484 -29.906 1 48.91 67 TRP B C 1
ATOM 1745 O O . TRP B 1 67 ? -1.718 -17.562 -28.672 1 48.91 67 TRP B O 1
ATOM 1755 N N . SER B 1 68 ? -2.791 -17.922 -30.359 1 46.72 68 SER B N 1
ATOM 1756 C CA . SER B 1 68 ? -3.467 -19.188 -30.094 1 46.72 68 SER B CA 1
ATOM 1757 C C . SER B 1 68 ? -2.494 -20.219 -29.547 1 46.72 68 SER B C 1
ATOM 1759 O O . SER B 1 68 ? -2.754 -20.844 -28.516 1 46.72 68 SER B O 1
ATOM 1761 N N . ASP B 1 69 ? -2.006 -21.188 -30.547 1 43.72 69 ASP B N 1
ATOM 1762 C CA . ASP B 1 69 ? -1.562 -22.578 -30.578 1 43.72 69 ASP B CA 1
ATOM 1763 C C . ASP B 1 69 ? -0.205 -22.734 -29.891 1 43.72 69 ASP B C 1
ATOM 1765 O O . ASP B 1 69 ? 0.214 -23.859 -29.594 1 43.72 69 ASP B O 1
ATOM 1769 N N . SER B 1 70 ? 0.925 -22.016 -30.531 1 46.62 70 SER B N 1
ATOM 1770 C CA . SER B 1 70 ? 2.215 -22.703 -30.516 1 46.62 70 SER B CA 1
ATOM 1771 C C . SER B 1 70 ? 2.793 -22.75 -29.109 1 46.62 70 SER B C 1
ATOM 1773 O O . SER B 1 70 ? 2.299 -22.062 -28.203 1 46.62 70 SER B O 1
ATOM 1775 N N . LEU B 1 71 ? 4.184 -23.203 -28.984 1 48.53 71 LEU B N 1
ATOM 1776 C CA . LEU B 1 71 ? 5.219 -23.781 -28.125 1 48.53 71 LEU B CA 1
ATOM 1777 C C . LEU B 1 71 ? 5.547 -22.828 -26.969 1 48.53 71 LEU B C 1
ATOM 1779 O O . LEU B 1 71 ? 6.438 -23.125 -26.172 1 48.53 71 LEU B O 1
ATOM 1783 N N . PRO B 1 72 ? 5.414 -21.438 -27.109 1 53.78 72 PRO B N 1
ATOM 1784 C CA . PRO B 1 72 ? 6.066 -20.484 -26.203 1 53.78 72 PRO B CA 1
ATOM 1785 C C . PRO B 1 72 ? 5.551 -20.594 -24.766 1 53.78 72 PRO B C 1
ATOM 1787 O O . PRO B 1 72 ? 6.141 -20.016 -23.859 1 53.78 72 PRO B O 1
ATOM 1790 N N . SER B 1 73 ? 4.598 -21.344 -24.641 1 63.81 73 SER B N 1
ATOM 1791 C CA . SER B 1 73 ? 3.865 -21.516 -23.391 1 63.81 73 SER B CA 1
ATOM 1792 C C . SER B 1 73 ? 4.727 -22.219 -22.328 1 63.81 73 SER B C 1
ATOM 1794 O O . SER B 1 73 ? 4.734 -21.828 -21.172 1 63.81 73 SER B O 1
ATOM 1796 N N . ASP B 1 74 ? 5.656 -23.109 -23.016 1 74.19 74 ASP B N 1
ATOM 1797 C CA . ASP B 1 74 ? 6.418 -23.891 -22.047 1 74.19 74 ASP B CA 1
ATOM 1798 C C . ASP B 1 74 ? 7.496 -23.047 -21.375 1 74.19 74 ASP B C 1
ATOM 1800 O O . ASP B 1 74 ? 7.727 -23.172 -20.172 1 74.19 74 ASP B O 1
ATOM 1804 N N . TYR B 1 75 ? 8.148 -22.188 -22.312 1 83.81 75 TYR B N 1
ATOM 1805 C CA . TYR B 1 75 ? 9.227 -21.375 -21.75 1 83.81 75 TYR B CA 1
ATOM 1806 C C . TYR B 1 75 ? 8.68 -20.359 -20.75 1 83.81 75 TYR B C 1
ATOM 1808 O O . TYR B 1 75 ? 9.289 -20.109 -19.703 1 83.81 75 TYR B O 1
ATOM 1816 N N . ARG B 1 76 ? 7.516 -19.812 -21.016 1 87.81 76 ARG B N 1
ATOM 1817 C CA . ARG B 1 76 ? 6.906 -18.859 -20.094 1 87.81 76 ARG B CA 1
ATOM 1818 C C . ARG B 1 76 ? 6.504 -19.531 -18.797 1 87.81 76 ARG B C 1
ATOM 1820 O O . ARG B 1 76 ? 6.641 -18.953 -17.719 1 87.81 76 ARG B O 1
ATOM 1827 N N . LEU B 1 77 ? 6.027 -20.672 -18.969 1 90.44 77 LEU B N 1
ATOM 1828 C CA . LEU B 1 77 ? 5.656 -21.438 -17.781 1 90.44 77 LEU B CA 1
ATOM 1829 C C . LEU B 1 77 ? 6.891 -21.797 -16.969 1 90.44 77 LEU B C 1
ATOM 1831 O O . LEU B 1 77 ? 6.867 -21.703 -15.734 1 90.44 77 LEU B O 1
ATOM 1835 N N . GLU B 1 78 ? 7.891 -22.203 -17.656 1 92.75 78 GLU B N 1
ATOM 1836 C CA . GLU B 1 78 ? 9.141 -22.516 -16.969 1 92.75 78 GLU B CA 1
ATOM 1837 C C . GLU B 1 78 ? 9.688 -21.297 -16.219 1 92.75 78 GLU B C 1
ATOM 1839 O O . GLU B 1 78 ? 10.148 -21.406 -15.086 1 92.75 78 GLU B O 1
ATOM 1844 N N . ASN B 1 79 ? 9.68 -20.203 -16.844 1 94.12 79 ASN B N 1
ATOM 1845 C CA . ASN B 1 79 ? 10.133 -18.969 -16.203 1 94.12 79 ASN B CA 1
ATOM 1846 C C . ASN B 1 79 ? 9.281 -18.625 -14.992 1 94.12 79 ASN B C 1
ATOM 1848 O O . ASN B 1 79 ? 9.805 -18.172 -13.969 1 94.12 79 ASN B O 1
ATOM 1852 N N . ALA B 1 80 ? 8.008 -18.797 -15.18 1 95.69 80 ALA B N 1
ATOM 1853 C CA . ALA B 1 80 ? 7.102 -18.531 -14.062 1 95.69 80 ALA B CA 1
ATOM 1854 C C . ALA B 1 80 ? 7.426 -19.422 -12.867 1 95.69 80 ALA B C 1
ATOM 1856 O O . ALA B 1 80 ? 7.465 -18.969 -11.727 1 95.69 80 ALA B O 1
ATOM 1857 N N . TYR B 1 81 ? 7.664 -20.703 -13.141 1 96.12 81 TYR B N 1
ATOM 1858 C CA . TYR B 1 81 ? 8.023 -21.641 -12.078 1 96.12 81 TYR B CA 1
ATOM 1859 C C . TYR B 1 81 ? 9.328 -21.219 -11.406 1 96.12 81 TYR B C 1
ATOM 1861 O O . TYR B 1 81 ? 9.438 -21.266 -10.18 1 96.12 81 TYR B O 1
ATOM 1869 N N . ALA B 1 82 ? 10.266 -20.828 -12.211 1 97.38 82 ALA B N 1
ATOM 1870 C CA . ALA B 1 82 ? 11.547 -20.391 -11.656 1 97.38 82 ALA B CA 1
ATOM 1871 C C . ALA B 1 82 ? 11.359 -19.172 -10.742 1 97.38 82 ALA B C 1
ATOM 1873 O O . ALA B 1 82 ? 11.922 -19.125 -9.648 1 97.38 82 ALA B O 1
ATOM 1874 N N . THR B 1 83 ? 10.617 -18.25 -11.195 1 97.31 83 THR B N 1
ATOM 1875 C CA . THR B 1 83 ? 10.328 -17.047 -10.422 1 97.31 83 THR B CA 1
ATOM 1876 C C . THR B 1 83 ? 9.68 -17.391 -9.086 1 97.31 83 THR B C 1
ATOM 1878 O O . THR B 1 83 ? 10.094 -16.891 -8.039 1 97.31 83 THR B O 1
ATOM 1881 N N . LEU B 1 84 ? 8.703 -18.281 -9.094 1 98.38 84 LEU B N 1
ATOM 1882 C CA . LEU B 1 84 ? 7.992 -18.656 -7.879 1 98.38 84 LEU B CA 1
ATOM 1883 C C . LEU B 1 84 ? 8.891 -19.469 -6.949 1 98.38 84 LEU B C 1
ATOM 1885 O O . LEU B 1 84 ? 8.773 -19.359 -5.723 1 98.38 84 LEU B O 1
ATOM 1889 N N . HIS B 1 85 ? 9.727 -20.25 -7.539 1 98.06 85 HIS B N 1
ATOM 1890 C CA . HIS B 1 85 ? 10.664 -21.016 -6.73 1 98.06 85 HIS B CA 1
ATOM 1891 C C . HIS B 1 85 ? 11.586 -20.094 -5.938 1 98.06 85 HIS B C 1
ATOM 1893 O O . HIS B 1 85 ? 11.844 -20.328 -4.758 1 98.06 85 HIS B O 1
ATOM 1899 N N . VAL B 1 86 ? 12.062 -19.062 -6.559 1 98.19 86 VAL B N 1
ATOM 1900 C CA . VAL B 1 86 ? 12.914 -18.078 -5.902 1 98.19 86 VAL B CA 1
ATOM 1901 C C . VAL B 1 86 ? 12.164 -17.438 -4.75 1 98.19 86 VAL B C 1
ATOM 1903 O O . VAL B 1 86 ? 12.664 -17.375 -3.623 1 98.19 86 VAL B O 1
ATOM 1906 N N . ALA B 1 87 ? 10.984 -17 -5 1 98.44 87 ALA B N 1
ATOM 1907 C CA . ALA B 1 87 ? 10.18 -16.312 -3.99 1 98.44 87 ALA B CA 1
ATOM 1908 C C . ALA B 1 87 ? 9.875 -17.25 -2.818 1 98.44 87 ALA B C 1
ATOM 1910 O O . ALA B 1 87 ? 10.039 -16.859 -1.657 1 98.44 87 ALA B O 1
ATOM 1911 N N . CYS B 1 88 ? 9.453 -18.422 -3.152 1 97.88 88 CYS B N 1
ATOM 1912 C CA . CYS B 1 88 ? 9.109 -19.406 -2.137 1 97.88 88 CYS B CA 1
ATOM 1913 C C . CYS B 1 88 ? 10.305 -19.734 -1.25 1 97.88 88 CYS B C 1
ATOM 1915 O O . CYS B 1 88 ? 10.18 -19.781 -0.025 1 97.88 88 CYS B O 1
ATOM 1917 N N . GLY B 1 89 ? 11.359 -19.938 -1.875 1 97.81 89 GLY B N 1
ATOM 1918 C CA . GLY B 1 89 ? 12.555 -20.25 -1.111 1 97.81 89 GLY B CA 1
ATOM 1919 C C . GLY B 1 89 ? 12.906 -19.172 -0.1 1 97.81 89 GLY B C 1
ATOM 1920 O O . GLY B 1 89 ? 13.18 -19.469 1.063 1 97.81 89 GLY B O 1
ATOM 1921 N N . LEU B 1 90 ? 12.883 -17.953 -0.473 1 97.88 90 LEU B N 1
ATOM 1922 C CA . LEU B 1 90 ? 13.234 -16.828 0.385 1 97.88 90 LEU B CA 1
ATOM 1923 C C . LEU B 1 90 ? 12.25 -16.703 1.545 1 97.88 90 LEU B C 1
ATOM 1925 O O . LEU B 1 90 ? 12.664 -16.5 2.691 1 97.88 90 LEU B O 1
ATOM 1929 N N . LEU B 1 91 ? 11.008 -16.844 1.266 1 98.25 91 LEU B N 1
ATOM 1930 C CA . LEU B 1 91 ? 9.977 -16.641 2.285 1 98.25 91 LEU B CA 1
ATOM 1931 C C . LEU B 1 91 ? 9.922 -17.844 3.236 1 98.25 91 LEU B C 1
ATOM 1933 O O . LEU B 1 91 ? 9.797 -17.656 4.449 1 98.25 91 LEU B O 1
ATOM 1937 N N . GLU B 1 92 ? 10.062 -19.016 2.697 1 97.88 92 GLU B N 1
ATOM 1938 C CA . GLU B 1 92 ? 10.031 -20.219 3.537 1 97.88 92 GLU B CA 1
ATOM 1939 C C . GLU B 1 92 ? 11.25 -20.266 4.453 1 97.88 92 GLU B C 1
ATOM 1941 O O . GLU B 1 92 ? 11.164 -20.734 5.59 1 97.88 92 GLU B O 1
ATOM 1946 N N . ASP B 1 93 ? 12.32 -19.828 3.932 1 97.25 93 ASP B N 1
ATOM 1947 C CA . ASP B 1 93 ? 13.531 -19.781 4.746 1 97.25 93 ASP B CA 1
ATOM 1948 C C . ASP B 1 93 ? 13.336 -18.875 5.965 1 97.25 93 ASP B C 1
ATOM 1950 O O . ASP B 1 93 ? 13.992 -19.062 6.992 1 97.25 93 ASP B O 1
ATOM 1954 N N . ALA B 1 94 ? 12.469 -17.984 5.867 1 96.69 94 ALA B N 1
ATOM 1955 C CA . ALA B 1 94 ? 12.188 -17.062 6.969 1 96.69 94 ALA B CA 1
ATOM 1956 C C . ALA B 1 94 ? 11.07 -17.609 7.855 1 96.69 94 ALA B C 1
ATOM 1958 O O . ALA B 1 94 ? 10.617 -16.922 8.781 1 96.69 94 ALA B O 1
ATOM 1959 N N . GLY B 1 95 ? 10.539 -18.75 7.508 1 97.25 95 GLY B N 1
ATOM 1960 C CA . GLY B 1 95 ? 9.539 -19.391 8.344 1 97.25 95 GLY B CA 1
ATOM 1961 C C . GLY B 1 95 ? 8.117 -19.016 7.969 1 97.25 95 GLY B C 1
ATOM 1962 O O . GLY B 1 95 ? 7.191 -19.203 8.758 1 97.25 95 GLY B O 1
ATOM 1963 N N . ILE B 1 96 ? 7.945 -18.5 6.867 1 97.69 96 ILE B N 1
ATOM 1964 C CA . ILE B 1 96 ? 6.621 -18.078 6.434 1 97.69 96 ILE B CA 1
ATOM 1965 C C . ILE B 1 96 ? 5.941 -19.203 5.656 1 97.69 96 ILE B C 1
ATOM 1967 O O . ILE B 1 96 ? 6.578 -19.875 4.84 1 97.69 96 ILE B O 1
ATOM 1971 N N . ASP B 1 97 ? 4.66 -19.422 5.914 1 98.06 97 ASP B N 1
ATOM 1972 C CA . ASP B 1 97 ? 3.852 -20.344 5.129 1 98.06 97 ASP B CA 1
ATOM 1973 C C . ASP B 1 97 ? 3.541 -19.766 3.748 1 98.06 97 ASP B C 1
ATOM 1975 O O . ASP B 1 97 ? 2.945 -18.688 3.637 1 98.06 97 ASP B O 1
ATOM 1979 N N . VAL B 1 98 ? 3.926 -20.578 2.705 1 98.44 98 VAL B N 1
ATOM 1980 C CA . VAL B 1 98 ? 3.842 -19.984 1.37 1 98.44 98 VAL B CA 1
ATOM 1981 C C . VAL B 1 98 ? 3.072 -20.922 0.443 1 98.44 98 VAL B C 1
ATOM 1983 O O . VAL B 1 98 ? 3.316 -22.141 0.432 1 98.44 98 VAL B O 1
ATOM 1986 N N . GLU B 1 99 ? 2.146 -20.375 -0.246 1 98.5 99 GLU B N 1
ATOM 1987 C CA . GLU B 1 99 ? 1.545 -20.984 -1.433 1 98.5 99 GLU B CA 1
ATOM 1988 C C . GLU B 1 99 ? 1.895 -20.188 -2.689 1 98.5 99 GLU B C 1
ATOM 1990 O O . GLU B 1 99 ? 2.283 -19.031 -2.607 1 98.5 99 GLU B O 1
ATOM 1995 N N . VAL B 1 100 ? 1.782 -20.906 -3.818 1 98.5 100 VAL B N 1
ATOM 1996 C CA . VAL B 1 100 ? 2.125 -20.219 -5.059 1 98.5 100 VAL B CA 1
ATOM 1997 C C . VAL B 1 100 ? 0.996 -20.391 -6.074 1 98.5 100 VAL B C 1
ATOM 1999 O O . VAL B 1 100 ? 0.24 -21.359 -6.012 1 98.5 100 VAL B O 1
ATOM 2002 N N . SER B 1 101 ? 0.883 -19.438 -6.938 1 98.19 101 SER B N 1
ATOM 2003 C CA . SER B 1 101 ? -0.096 -19.484 -8.016 1 98.19 101 SER B CA 1
ATOM 2004 C C . SER B 1 101 ? 0.469 -18.906 -9.305 1 98.19 101 SER B C 1
ATOM 2006 O O . SER B 1 101 ? 1.177 -17.891 -9.273 1 98.19 101 SER B O 1
ATOM 2008 N N . ILE B 1 102 ? 0.182 -19.531 -10.391 1 97.38 102 ILE B N 1
ATOM 2009 C CA . ILE B 1 102 ? 0.421 -18.984 -11.727 1 97.38 102 ILE B CA 1
ATOM 2010 C C . ILE B 1 102 ? -0.912 -18.672 -12.398 1 97.38 102 ILE B C 1
ATOM 2012 O O . ILE B 1 102 ? -1.772 -19.547 -12.531 1 97.38 102 ILE B O 1
ATOM 2016 N N . GLU B 1 103 ? -1.043 -17.422 -12.727 1 96.06 103 GLU B N 1
ATOM 2017 C CA . GLU B 1 103 ? -2.242 -17 -13.445 1 96.06 103 GLU B CA 1
ATOM 2018 C C . GLU B 1 103 ? -1.921 -16.656 -14.898 1 96.06 103 GLU B C 1
ATOM 2020 O O . GLU B 1 103 ? -0.816 -16.203 -15.203 1 96.06 103 GLU B O 1
ATOM 2025 N N . GLN B 1 104 ? -2.85 -17 -15.766 1 92.38 104 GLN B N 1
ATOM 2026 C CA . GLN B 1 104 ? -2.756 -16.594 -17.156 1 92.38 104 GLN B CA 1
ATOM 2027 C C . GLN B 1 104 ? -3.854 -15.594 -17.516 1 92.38 104 GLN B C 1
ATOM 2029 O O . GLN B 1 104 ? -5.035 -15.844 -17.281 1 92.38 104 GLN B O 1
ATOM 2034 N N . SER B 1 105 ? -3.398 -14.477 -18 1 91.06 105 SER B N 1
ATOM 2035 C CA . SER B 1 105 ? -4.363 -13.422 -18.312 1 91.06 105 SER B CA 1
ATOM 2036 C C . SER B 1 105 ? -3.766 -12.383 -19.25 1 91.06 105 SER B C 1
ATOM 2038 O O . SER B 1 105 ? -2.549 -12.18 -19.266 1 91.06 105 SER B O 1
ATOM 2040 N N . SER B 1 106 ? -4.602 -11.789 -20.062 1 89.31 106 SER B N 1
ATOM 2041 C CA . SER B 1 106 ? -4.184 -10.648 -20.875 1 89.31 106 SER B CA 1
ATOM 2042 C C . SER B 1 106 ? -4.156 -9.367 -20.047 1 89.31 106 SER B C 1
ATOM 2044 O O . SER B 1 106 ? -3.602 -8.359 -20.484 1 89.31 106 SER B O 1
ATOM 2046 N N . ASN B 1 107 ? -4.754 -9.383 -18.938 1 90.81 107 ASN B N 1
ATOM 2047 C CA . ASN B 1 107 ? -4.785 -8.273 -17.984 1 90.81 107 ASN B CA 1
ATOM 2048 C C . ASN B 1 107 ? -4.211 -8.672 -16.625 1 90.81 107 ASN B C 1
ATOM 2050 O O . ASN B 1 107 ? -4.898 -9.297 -15.82 1 90.81 107 ASN B O 1
ATOM 2054 N N . THR B 1 108 ? -3.051 -8.273 -16.422 1 92.5 108 THR B N 1
ATOM 2055 C CA . THR B 1 108 ? -2.303 -8.703 -15.242 1 92.5 108 THR B CA 1
ATOM 2056 C C . THR B 1 108 ? -2.996 -8.25 -13.961 1 92.5 108 THR B C 1
ATOM 2058 O O . THR B 1 108 ? -3.219 -9.047 -13.047 1 92.5 108 THR B O 1
ATOM 2061 N N . SER B 1 109 ? -3.371 -7.016 -13.875 1 93.19 109 SER B N 1
ATOM 2062 C CA . SER B 1 109 ? -3.984 -6.488 -12.664 1 93.19 109 SER B CA 1
ATOM 2063 C C . SER B 1 109 ? -5.297 -7.199 -12.352 1 93.19 109 SER B C 1
ATOM 2065 O O . SER B 1 109 ? -5.586 -7.496 -11.188 1 93.19 109 SER B O 1
ATOM 2067 N N . ARG B 1 110 ? -6.039 -7.457 -13.391 1 93.75 110 ARG B N 1
ATOM 2068 C CA . ARG B 1 110 ? -7.305 -8.156 -13.195 1 93.75 110 ARG B CA 1
ATOM 2069 C C . ARG B 1 110 ? -7.074 -9.555 -12.617 1 93.75 110 ARG B C 1
ATOM 2071 O O . ARG B 1 110 ? -7.781 -9.977 -11.703 1 93.75 110 ARG B O 1
ATOM 2078 N N . ALA B 1 111 ? -6.141 -10.234 -13.141 1 95.69 111 ALA B N 1
ATOM 2079 C CA . ALA B 1 111 ? -5.82 -11.578 -12.664 1 95.69 111 ALA B CA 1
ATOM 2080 C C . ALA B 1 111 ? -5.422 -11.555 -11.188 1 95.69 111 ALA B C 1
ATOM 2082 O O . ALA B 1 111 ? -5.832 -12.422 -10.414 1 95.69 111 ALA B O 1
ATOM 2083 N N . ILE B 1 112 ? -4.727 -10.562 -10.805 1 97.81 112 ILE B N 1
ATOM 2084 C CA . ILE B 1 112 ? -4.262 -10.438 -9.43 1 97.81 112 ILE B CA 1
ATOM 2085 C C . ILE B 1 112 ? -5.445 -10.125 -8.516 1 97.81 112 ILE B C 1
ATOM 2087 O O . ILE B 1 112 ? -5.59 -10.734 -7.445 1 97.81 112 ILE B O 1
ATOM 2091 N N . HIS B 1 113 ? -6.273 -9.258 -8.938 1 97.38 113 HIS B N 1
ATOM 2092 C CA . HIS B 1 113 ? -7.453 -8.93 -8.141 1 97.38 113 HIS B CA 1
ATOM 2093 C C . HIS B 1 113 ? -8.359 -10.148 -7.98 1 97.38 113 HIS B C 1
ATOM 2095 O O . HIS B 1 113 ? -8.867 -10.406 -6.887 1 97.38 113 HIS B O 1
ATOM 2101 N N . GLU B 1 114 ? -8.57 -10.852 -9.07 1 97.56 114 GLU B N 1
ATOM 2102 C CA . GLU B 1 114 ? -9.438 -12.023 -9.031 1 97.56 114 GLU B CA 1
ATOM 2103 C C . GLU B 1 114 ? -8.883 -13.094 -8.102 1 97.56 114 GLU B C 1
ATOM 2105 O O . GLU B 1 114 ? -9.625 -13.727 -7.352 1 97.56 114 GLU B O 1
ATOM 2110 N N . LEU B 1 115 ? -7.605 -13.281 -8.141 1 98.38 115 LEU B N 1
ATOM 2111 C CA . LEU B 1 115 ? -7 -14.25 -7.238 1 98.38 115 LEU B CA 1
ATOM 2112 C C . LEU B 1 115 ? -7.117 -13.805 -5.785 1 98.38 115 LEU B C 1
ATOM 2114 O O . LEU B 1 115 ? -7.426 -14.609 -4.906 1 98.38 115 LEU B O 1
ATOM 2118 N N . ALA B 1 116 ? -6.855 -12.562 -5.547 1 98.25 116 ALA B N 1
ATOM 2119 C CA . ALA B 1 116 ? -6.984 -12.031 -4.191 1 98.25 116 ALA B CA 1
ATOM 2120 C C . ALA B 1 116 ? -8.375 -12.297 -3.629 1 98.25 116 ALA B C 1
ATOM 2122 O O . ALA B 1 116 ? -8.523 -12.633 -2.449 1 98.25 116 ALA B O 1
ATOM 2123 N N . GLU B 1 117 ? -9.328 -12.094 -4.473 1 97.31 117 GLU B N 1
ATOM 2124 C CA . GLU B 1 117 ? -10.711 -12.352 -4.074 1 97.31 117 GLU B CA 1
ATOM 2125 C C . GLU B 1 117 ? -10.93 -13.836 -3.803 1 97.31 117 GLU B C 1
ATOM 2127 O O . GLU B 1 117 ? -11.523 -14.203 -2.785 1 97.31 117 GLU B O 1
ATOM 2132 N N . ARG B 1 118 ? -10.492 -14.68 -4.699 1 98 118 ARG B N 1
ATOM 2133 C CA . ARG B 1 118 ? -10.695 -16.125 -4.605 1 98 118 ARG B CA 1
ATOM 2134 C C . ARG B 1 118 ? -10.094 -16.672 -3.316 1 98 118 ARG B C 1
ATOM 2136 O O . ARG B 1 118 ? -10.688 -17.547 -2.674 1 98 118 ARG B O 1
ATOM 2143 N N . ILE B 1 119 ? -8.992 -16.141 -2.859 1 97.69 119 ILE B N 1
ATOM 2144 C CA . ILE B 1 119 ? -8.328 -16.719 -1.691 1 97.69 119 ILE B CA 1
ATOM 2145 C C . ILE B 1 119 ? -8.641 -15.867 -0.46 1 97.69 119 ILE B C 1
ATOM 2147 O O . ILE B 1 119 ? -8.094 -16.109 0.621 1 97.69 119 ILE B O 1
ATOM 2151 N N . ASP B 1 120 ? -9.383 -14.797 -0.7 1 96.94 120 ASP B N 1
ATOM 2152 C CA . ASP B 1 120 ? -9.766 -13.859 0.358 1 96.94 120 ASP B CA 1
ATOM 2153 C C . ASP B 1 120 ? -8.531 -13.281 1.043 1 96.94 120 ASP B C 1
ATOM 2155 O O . ASP B 1 120 ? -8.422 -13.312 2.271 1 96.94 120 ASP B O 1
ATOM 2159 N N . ALA B 1 121 ? -7.609 -12.836 0.254 1 97.88 121 ALA B N 1
ATOM 2160 C CA . ALA B 1 121 ? -6.406 -12.195 0.776 1 97.88 121 ALA B CA 1
ATOM 2161 C C . ALA B 1 121 ? -6.75 -10.922 1.546 1 97.88 121 ALA B C 1
ATOM 2163 O O . ALA B 1 121 ? -7.617 -10.148 1.128 1 97.88 121 ALA B O 1
ATOM 2164 N N . SER B 1 122 ? -6.051 -10.703 2.625 1 97.25 122 SER B N 1
ATOM 2165 C CA . SER B 1 122 ? -6.293 -9.516 3.438 1 97.25 122 SER B CA 1
ATOM 2166 C C . SER B 1 122 ? -5.645 -8.281 2.82 1 97.25 122 SER B C 1
ATOM 2168 O O . SER B 1 122 ? -6.051 -7.152 3.105 1 97.25 122 SER B O 1
ATOM 2170 N N . ALA B 1 123 ? -4.66 -8.5 1.968 1 98.06 123 ALA B N 1
ATOM 2171 C CA . ALA B 1 123 ? -3.984 -7.402 1.28 1 98.06 123 ALA B CA 1
ATOM 2172 C C . ALA B 1 123 ? -3.201 -7.914 0.073 1 98.06 123 ALA B C 1
ATOM 2174 O O . ALA B 1 123 ? -2.875 -9.102 -0.007 1 98.06 123 ALA B O 1
ATOM 2175 N N . ILE B 1 124 ? -2.936 -7.02 -0.848 1 98.31 124 ILE B N 1
ATOM 2176 C CA . ILE B 1 124 ? -2.027 -7.254 -1.966 1 98.31 124 ILE B CA 1
ATOM 2177 C C . ILE B 1 124 ? -0.719 -6.5 -1.732 1 98.31 124 ILE B C 1
ATOM 2179 O O . ILE B 1 124 ? -0.729 -5.336 -1.327 1 98.31 124 ILE B O 1
ATOM 2183 N N . ILE B 1 125 ? 0.36 -7.18 -1.979 1 98.5 125 ILE B N 1
ATOM 2184 C CA . ILE B 1 125 ? 1.677 -6.574 -1.811 1 98.5 125 ILE B CA 1
ATOM 2185 C C . ILE B 1 125 ? 2.463 -6.68 -3.115 1 98.5 125 ILE B C 1
ATOM 2187 O O . ILE B 1 125 ? 2.477 -7.73 -3.758 1 98.5 125 ILE B O 1
ATOM 2191 N N . PHE B 1 126 ? 3.088 -5.594 -3.502 1 96.44 126 PHE B N 1
ATOM 2192 C CA . PHE B 1 126 ? 4.02 -5.645 -4.621 1 96.44 126 PHE B CA 1
ATOM 2193 C C . PHE B 1 126 ? 5.027 -4.5 -4.539 1 96.44 126 PHE B C 1
ATOM 2195 O O . PHE B 1 126 ? 4.918 -3.633 -3.67 1 96.44 126 PHE B O 1
ATOM 2202 N N . THR B 1 127 ? 6.105 -4.57 -5.262 1 94.19 127 THR B N 1
ATOM 2203 C CA . THR B 1 127 ? 7.035 -3.471 -5.488 1 94.19 127 THR B CA 1
ATOM 2204 C C . THR B 1 127 ? 6.828 -2.863 -6.871 1 94.19 127 THR B C 1
ATOM 2206 O O . THR B 1 127 ? 6.555 -3.58 -7.836 1 94.19 127 THR B O 1
ATOM 2209 N N . PRO B 1 128 ? 6.953 -1.506 -6.891 1 84 128 PRO B N 1
ATOM 2210 C CA . PRO B 1 128 ? 6.832 -0.911 -8.227 1 84 128 PRO B CA 1
ATOM 2211 C C . PRO B 1 128 ? 8 -1.266 -9.141 1 84 128 PRO B C 1
ATOM 2213 O O . PRO B 1 128 ? 9.133 -1.416 -8.672 1 84 128 PRO B O 1
ATOM 2216 N N . ARG B 1 129 ? 7.844 -1.893 -10.211 1 69.62 129 ARG B N 1
ATOM 2217 C CA . ARG B 1 129 ? 8.906 -2.219 -11.148 1 69.62 129 ARG B CA 1
ATOM 2218 C C . ARG B 1 129 ? 9.367 -0.978 -11.906 1 69.62 129 ARG B C 1
ATOM 2220 O O . ARG B 1 129 ? 8.594 -0.042 -12.109 1 69.62 129 ARG B O 1
ATOM 2227 N N . SER B 1 130 ? 10.789 -0.665 -11.734 1 52.31 130 SER B N 1
ATOM 2228 C CA . SER B 1 130 ? 11.43 0.481 -12.367 1 52.31 130 SER B CA 1
ATOM 2229 C C . SER B 1 130 ? 11.266 0.434 -13.883 1 52.31 130 SER B C 1
ATOM 2231 O O . SER B 1 130 ? 11.891 -0.394 -14.555 1 52.31 130 SER B O 1
ATOM 2233 N N . ALA B 1 131 ? 10.305 0.224 -14.641 1 44.62 131 ALA B N 1
ATOM 2234 C CA . ALA B 1 131 ? 10.68 0.386 -16.047 1 44.62 131 ALA B CA 1
ATOM 2235 C C . ALA B 1 131 ? 11.594 1.595 -16.234 1 44.62 131 ALA B C 1
ATOM 2237 O O . ALA B 1 131 ? 11.633 2.488 -15.383 1 44.62 131 ALA B O 1
ATOM 2238 N N . ASN B 1 132 ? 12.25 1.832 -17.484 1 43.81 132 ASN B N 1
ATOM 2239 C CA . ASN B 1 132 ? 12.859 3.025 -18.047 1 43.81 132 ASN B CA 1
ATOM 2240 C C . ASN B 1 132 ? 12.109 4.289 -17.656 1 43.81 132 ASN B C 1
ATOM 2242 O O . ASN B 1 132 ? 10.922 4.43 -17.953 1 43.81 132 ASN B O 1
ATOM 2246 N N . ARG B 1 133 ? 12.469 5.012 -16.547 1 42.19 133 ARG B N 1
ATOM 2247 C CA . ARG B 1 133 ? 12.125 6.27 -15.891 1 42.19 133 ARG B CA 1
ATOM 2248 C C . ARG B 1 133 ? 11.562 7.273 -16.891 1 42.19 133 ARG B C 1
ATOM 2250 O O . ARG B 1 133 ? 11.164 8.375 -16.5 1 42.19 133 ARG B O 1
ATOM 2257 N N . LEU B 1 134 ? 12.289 7.473 -17.922 1 40.91 134 LEU B N 1
ATOM 2258 C CA . LEU B 1 134 ? 12.109 8.633 -18.781 1 40.91 134 LEU B CA 1
ATOM 2259 C C . LEU B 1 134 ? 10.633 8.875 -19.078 1 40.91 134 LEU B C 1
ATOM 2261 O O . LEU B 1 134 ? 10.141 10 -18.953 1 40.91 134 LEU B O 1
ATOM 2265 N N . VAL B 1 135 ? 10.203 8.469 -20.328 1 40.06 135 VAL B N 1
ATOM 2266 C CA . VAL B 1 135 ? 8.992 8.875 -21.031 1 40.06 135 VAL B CA 1
ATOM 2267 C C . VAL B 1 135 ? 7.766 8.445 -20.234 1 40.06 135 VAL B C 1
ATOM 2269 O O . VAL B 1 135 ? 6.629 8.641 -20.672 1 40.06 135 VAL B O 1
ATOM 2272 N N . ASP B 1 136 ? 7.848 7.375 -19.312 1 42.91 136 ASP B N 1
ATOM 2273 C CA . ASP B 1 136 ? 6.723 6.465 -19.109 1 42.91 136 ASP B CA 1
ATOM 2274 C C . ASP B 1 136 ? 5.73 7.035 -18.109 1 42.91 136 ASP B C 1
ATOM 2276 O O . ASP B 1 136 ? 5.863 6.805 -16.906 1 42.91 136 ASP B O 1
ATOM 2280 N N . PHE B 1 137 ? 5.684 8.141 -17.812 1 46.5 137 PHE B N 1
ATOM 2281 C CA . PHE B 1 137 ? 4.43 8.617 -17.234 1 46.5 137 PHE B CA 1
ATOM 2282 C C . PHE B 1 137 ? 3.326 7.582 -17.422 1 46.5 137 PHE B C 1
ATOM 2284 O O . PHE B 1 137 ? 2.18 7.816 -17.031 1 46.5 137 PHE B O 1
ATOM 2291 N N . LEU B 1 138 ? 3.504 6.852 -18.516 1 44.69 138 LEU B N 1
ATOM 2292 C CA . LEU B 1 138 ? 2.514 5.789 -18.672 1 44.69 138 LEU B CA 1
ATOM 2293 C C . LEU B 1 138 ? 2.553 4.828 -17.484 1 44.69 138 LEU B C 1
ATOM 2295 O O . LEU B 1 138 ? 3.252 3.814 -17.531 1 44.69 138 LEU B O 1
ATOM 2299 N N . ALA B 1 139 ? 3.104 5.344 -16.344 1 48.47 139 ALA B N 1
ATOM 2300 C CA . ALA B 1 139 ? 3.012 4.398 -15.234 1 48.47 139 ALA B CA 1
ATOM 2301 C C . ALA B 1 139 ? 2.105 3.223 -15.594 1 48.47 139 ALA B C 1
ATOM 2303 O O . ALA B 1 139 ? 1.077 3.4 -16.25 1 48.47 139 ALA B O 1
ATOM 2304 N N . GLY B 1 140 ? 2.742 2.082 -15.867 1 56.06 140 GLY B N 1
ATOM 2305 C CA . GLY B 1 140 ? 2.137 0.847 -16.344 1 56.06 140 GLY B CA 1
ATOM 2306 C C . GLY B 1 140 ? 0.771 0.582 -15.734 1 56.06 140 GLY B C 1
ATOM 2307 O O . GLY B 1 140 ? 0.414 1.169 -14.711 1 56.06 140 GLY B O 1
ATOM 2308 N N . ASP B 1 141 ? -0.013 0.278 -16.438 1 69.88 141 ASP B N 1
ATOM 2309 C CA . ASP B 1 141 ? -1.43 -0.056 -16.344 1 69.88 141 ASP B CA 1
ATOM 2310 C C . ASP B 1 141 ? -1.688 -0.995 -15.164 1 69.88 141 ASP B C 1
ATOM 2312 O O . ASP B 1 141 ? -2.68 -0.843 -14.445 1 69.88 141 ASP B O 1
ATOM 2316 N N . THR B 1 142 ? -0.477 -1.616 -14.828 1 82.31 142 THR B N 1
ATOM 2317 C CA . THR B 1 142 ? -0.758 -2.627 -13.812 1 82.31 142 THR B CA 1
ATOM 2318 C C . THR B 1 142 ? -0.711 -2.016 -12.414 1 82.31 142 THR B C 1
ATOM 2320 O O . THR B 1 142 ? -1.592 -2.273 -11.586 1 82.31 142 THR B O 1
ATOM 2323 N N . THR B 1 143 ? 0.378 -1.209 -12.117 1 84.31 143 THR B N 1
ATOM 2324 C CA . THR B 1 143 ? 0.486 -0.556 -10.812 1 84.31 143 THR B CA 1
ATOM 2325 C C . THR B 1 143 ? -0.739 0.311 -10.539 1 84.31 143 THR B C 1
ATOM 2327 O O . THR B 1 143 ? -1.356 0.205 -9.477 1 84.31 143 THR B O 1
ATOM 2330 N N . TRP B 1 144 ? -1.052 0.984 -11.445 1 79.81 144 TRP B N 1
ATOM 2331 C CA . TRP B 1 144 ? -2.201 1.872 -11.305 1 79.81 144 TRP B CA 1
ATOM 2332 C C . TRP B 1 144 ? -3.479 1.075 -11.055 1 79.81 144 TRP B C 1
ATOM 2334 O O . TRP B 1 144 ? -4.227 1.366 -10.125 1 79.81 144 TRP B O 1
ATOM 2344 N N . SER B 1 145 ? -3.625 0.168 -11.914 1 84.25 145 SER B N 1
ATOM 2345 C CA . SER B 1 145 ? -4.832 -0.642 -11.812 1 84.25 145 SER B CA 1
ATOM 2346 C C . SER B 1 145 ? -4.91 -1.357 -10.469 1 84.25 145 SER B C 1
ATOM 2348 O O . SER B 1 145 ? -5.984 -1.46 -9.875 1 84.25 145 SER B O 1
ATOM 2350 N N . LEU B 1 146 ? -3.775 -1.805 -9.938 1 90.31 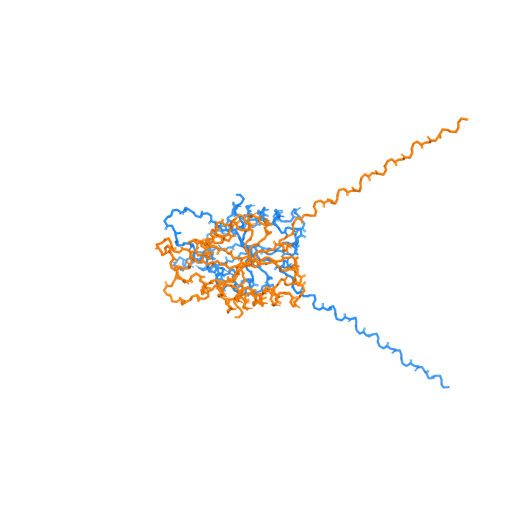146 LEU B N 1
ATOM 2351 C CA . LEU B 1 146 ? -3.754 -2.514 -8.664 1 90.31 146 LEU B CA 1
ATOM 2352 C C . LEU B 1 146 ? -4.102 -1.573 -7.516 1 90.31 146 LEU B C 1
ATOM 2354 O O . LEU B 1 146 ? -4.754 -1.982 -6.551 1 90.31 146 LEU B O 1
ATOM 2358 N N . VAL B 1 147 ? -3.734 -0.353 -7.684 1 88 147 VAL B N 1
ATOM 2359 C CA . VAL B 1 147 ? -3.9 0.592 -6.582 1 88 147 VAL B CA 1
ATOM 2360 C C . VAL B 1 147 ? -5.273 1.252 -6.672 1 88 147 VAL B C 1
ATOM 2362 O O . VAL B 1 147 ? -5.934 1.464 -5.648 1 88 147 VAL B O 1
ATOM 2365 N N . LYS B 1 148 ? -5.738 1.513 -7.82 1 83.44 148 LYS B N 1
ATOM 2366 C CA . LYS B 1 148 ? -6.953 2.307 -7.973 1 83.44 148 LYS B CA 1
ATOM 2367 C C . LYS B 1 148 ? -8.195 1.419 -7.957 1 83.44 148 LYS B C 1
ATOM 2369 O O . LYS B 1 148 ? -9.266 1.843 -7.512 1 83.44 148 LYS B O 1
ATOM 2374 N N . LYS B 1 149 ? -8.039 0.27 -8.375 1 84.75 149 LYS B N 1
ATOM 2375 C CA . LYS B 1 149 ? -9.227 -0.541 -8.602 1 84.75 149 LYS B CA 1
ATOM 2376 C C . LYS B 1 149 ? -9.352 -1.648 -7.555 1 84.75 149 LYS B C 1
ATOM 2378 O O . LYS B 1 149 ? -10.234 -2.498 -7.641 1 84.75 149 LYS B O 1
ATOM 2383 N N . SER B 1 150 ? -8.531 -1.587 -6.613 1 91.69 150 SER B N 1
ATOM 2384 C CA . SER B 1 150 ? -8.547 -2.689 -5.66 1 91.69 150 SER B CA 1
ATOM 2385 C C . SER B 1 150 ? -9.695 -2.545 -4.664 1 91.69 150 SER B C 1
ATOM 2387 O O . SER B 1 150 ? -9.984 -1.44 -4.203 1 91.69 150 SER B O 1
ATOM 2389 N N . SER B 1 151 ? -10.289 -3.676 -4.312 1 92.31 151 SER B N 1
ATOM 2390 C CA . SER B 1 151 ? -11.289 -3.736 -3.252 1 92.31 151 SER B CA 1
ATOM 2391 C C . SER B 1 151 ? -10.648 -4.102 -1.915 1 92.31 151 SER B C 1
ATOM 2393 O O . SER B 1 151 ? -11.344 -4.215 -0.902 1 92.31 151 SER B O 1
ATOM 2395 N N . ARG B 1 152 ? -9.375 -4.305 -1.932 1 94.5 152 ARG B N 1
ATOM 2396 C CA . ARG B 1 152 ? -8.617 -4.629 -0.73 1 94.5 152 ARG B CA 1
ATOM 2397 C C . ARG B 1 152 ? -7.426 -3.689 -0.57 1 94.5 152 ARG B C 1
ATOM 2399 O O . ARG B 1 152 ? -6.98 -3.068 -1.539 1 94.5 152 ARG B O 1
ATOM 2406 N N . PRO B 1 153 ? -6.938 -3.613 0.645 1 97.12 153 PRO B N 1
ATOM 2407 C CA . PRO B 1 153 ? -5.723 -2.818 0.835 1 97.12 153 PRO B CA 1
ATOM 2408 C C . PRO B 1 153 ? -4.566 -3.289 -0.042 1 97.12 153 PRO B C 1
ATOM 2410 O O . PRO B 1 153 ? -4.395 -4.492 -0.248 1 97.12 153 PRO B O 1
ATOM 2413 N N . VAL B 1 154 ? -3.861 -2.299 -0.596 1 97.38 154 VAL B N 1
ATOM 2414 C CA . VAL B 1 154 ? -2.67 -2.592 -1.385 1 97.38 154 VAL B CA 1
ATOM 2415 C C . VAL B 1 154 ? -1.445 -1.961 -0.724 1 97.38 154 VAL B C 1
ATOM 2417 O O . VAL B 1 154 ? -1.419 -0.753 -0.476 1 97.38 154 VAL B O 1
ATOM 2420 N N . LEU B 1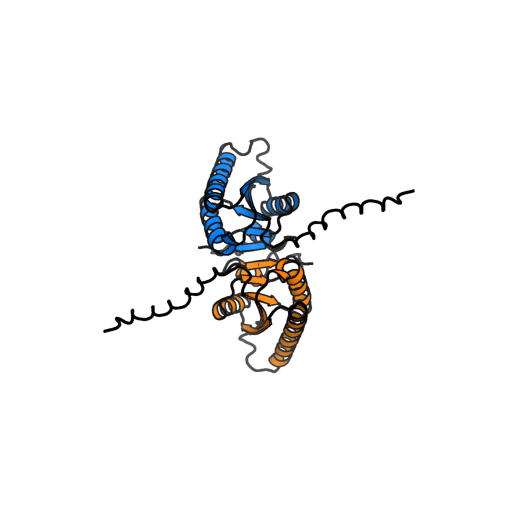 155 ? -0.519 -2.797 -0.415 1 97.94 155 LEU B N 1
ATOM 2421 C CA . LEU B 1 155 ? 0.743 -2.357 0.17 1 97.94 155 LEU B CA 1
ATOM 2422 C C . LEU B 1 155 ? 1.848 -2.326 -0.882 1 97.94 155 LEU B C 1
ATOM 2424 O O . LEU B 1 155 ? 2.27 -3.375 -1.375 1 97.94 155 LEU B O 1
ATOM 2428 N N . VAL B 1 156 ? 2.232 -1.17 -1.157 1 96.38 156 VAL B N 1
ATOM 2429 C CA . VAL B 1 156 ? 3.32 -0.981 -2.111 1 96.38 156 VAL B CA 1
ATOM 2430 C C . VAL B 1 156 ? 4.637 -0.777 -1.36 1 96.38 156 VAL B C 1
ATOM 2432 O O . VAL B 1 156 ? 4.75 0.127 -0.53 1 96.38 156 VAL B O 1
ATOM 2435 N N . LEU B 1 157 ? 5.602 -1.588 -1.691 1 96.06 157 LEU B N 1
ATOM 2436 C CA . LEU B 1 157 ? 6.875 -1.55 -0.983 1 96.06 157 LEU B CA 1
ATOM 2437 C C . LEU B 1 157 ? 7.945 -0.853 -1.821 1 96.06 157 LEU B C 1
ATOM 2439 O O . LEU B 1 157 ? 7.953 -0.977 -3.049 1 96.06 157 LEU B O 1
ATOM 2443 N N . PRO B 1 158 ? 8.812 -0.125 -1.097 1 92 158 PRO B N 1
ATOM 2444 C CA . PRO B 1 158 ? 9.859 0.58 -1.834 1 92 158 PRO B CA 1
ATOM 2445 C C . PRO B 1 158 ? 10.883 -0.369 -2.459 1 92 158 PRO B C 1
ATOM 2447 O O . PRO B 1 158 ? 11 -1.521 -2.033 1 92 158 PRO B O 1
ATOM 2450 N N . LEU B 1 159 ? 11.516 0.206 -3.516 1 79.69 159 LEU B N 1
ATOM 2451 C CA . LEU B 1 159 ? 12.602 -0.562 -4.113 1 79.69 159 LEU B CA 1
ATOM 2452 C C . LEU B 1 159 ? 13.852 -0.505 -3.242 1 79.69 159 LEU B C 1
ATOM 2454 O O . LEU B 1 159 ? 14.133 0.521 -2.617 1 79.69 159 LEU B O 1
ATOM 2458 N N . ALA B 1 160 ? 14.469 -1.673 -2.846 1 63.56 160 ALA B N 1
ATOM 2459 C CA . ALA B 1 160 ? 15.719 -1.682 -2.086 1 63.56 160 ALA B CA 1
ATOM 2460 C C . ALA B 1 160 ? 16.812 -0.914 -2.82 1 63.56 160 ALA B C 1
ATOM 2462 O O . ALA B 1 160 ? 16.797 -0.832 -4.051 1 63.56 160 ALA B O 1
#